Protein AF-A0A625PUP9-F1 (afdb_monomer)

Radius of gyration: 17.97 Å; Cα contacts (8 Å, |Δi|>4): 343; chains: 1; bounding box: 50×31×50 Å

Organism: Campylobacter jejuni (NCBI:txid197)

Secondary structure (DSSP, 8-state):
---BEEE-TT----TTSPPPTT-EEEEEESS--SS-EEEEEEEESSHHHHHHHH-TTS-PPPGGGEEE-TT--SSEEEEEPPS--TT--SS--SS---EEEEEEEETT-SS--TTSEEEEEE---EESBSSGGG-B--S------S-GGG-SEE-SHHHHHHHHHHHHHHHHHTT---HHHHHHH-HHHHHHHHHHHHHH-GGG-

Mean predicted aligned error: 6.14 Å

Sequence (205 aa):
MNKTLIFHENSHIDLNASFAPGTYIELQLEKESDKTLNWSYVECNSEKKMRSLLDVDCRSIEAKDLKFIASFKGNICGFHLPISRDNEPIKDIKDYKYYIIVFAYDEKKAIPSLEDFHIVIDMSFRVGVGRDEDVKESKLRNDFNSDIIQTNCIFSVLEAVEFLKACQSFKEKAKETNNYEFFKNYPQLAGKIAYIYYRFDLANE

Foldseek 3Di:
DQFAKDWDPLAPDDQLFAFAAFQKTKIFTPDDDPAWKWKWKFKDQDPVSVVQQLDPPHDDDDLVRIGTPPDDTGGMDIDTHHNDDPCAAQADDDPGWIKMKMFIDHPPDSGDHNVGYIDIHTHLAEEAHRDQPPGDAYPDDDPPPDCLCRDSYHRDVVSLVVLVVNLVVVCVVVVHPDPVSSCVRHSRSVRNNVRNCRRPVPVPD

pLDDT: mean 86.1, std 11.11, range [40.94, 97.0]

Solvent-accessible surface area (backbone atoms only — not comparable to full-atom values): 11878 Å² total; per-residue (Å²): 129,89,51,44,48,38,73,42,85,75,51,72,72,54,89,89,44,46,29,21,42,49,20,65,48,42,36,22,54,77,60,88,67,100,61,64,32,40,40,33,34,33,80,17,76,28,66,68,54,44,52,43,61,73,34,91,93,43,64,78,80,54,78,90,59,53,44,73,55,80,96,58,78,65,68,63,54,69,48,62,40,65,66,79,60,100,68,65,49,70,54,86,72,86,87,66,49,31,33,37,42,40,39,44,32,57,59,90,53,93,68,76,56,91,89,32,27,38,42,80,44,49,39,36,30,46,57,42,21,37,60,74,94,61,42,36,67,34,90,61,74,80,81,95,76,88,55,68,83,64,50,45,63,34,30,38,71,69,50,48,52,52,35,54,52,48,53,51,56,50,37,56,75,70,70,49,86,50,67,65,63,46,35,62,28,28,37,52,58,44,14,39,53,55,38,43,48,70,40,64,53,67,87,80,116

Nearest PDB structures (foldseek):
  2wbk-assembly1_A  TM=4.830E-01  e=4.341E-02  Bacteroides thetaiotaomicron VPI-5482
  7uz4-assembly1_H  TM=4.390E-01  e=7.993E-02  Mus musculus
  2vqu-assembly2_B  TM=4.521E-01  e=9.599E-02  Bacteroides thetaiotaomicron
  5iv7-assembly1_C  TM=3.777E-01  e=6.261E-02  Tequatrovirus T4
  8gau-assembly1_H  TM=3.728E-01  e=1.303E-01  Homo sapiens

Structure (mmCIF, N/CA/C/O backbone):
data_AF-A0A625PUP9-F1
#
_entry.id   AF-A0A625PUP9-F1
#
loop_
_atom_site.group_PDB
_atom_site.id
_atom_site.type_symbol
_atom_site.label_atom_id
_atom_site.label_alt_id
_atom_site.label_comp_id
_atom_site.label_asym_id
_atom_site.label_entity_id
_atom_site.label_seq_id
_atom_site.pdbx_PDB_ins_code
_atom_site.Cartn_x
_atom_site.Cartn_y
_atom_site.Cartn_z
_atom_site.occupancy
_atom_site.B_iso_or_equiv
_atom_site.auth_seq_id
_atom_site.auth_comp_id
_atom_site.auth_asym_id
_atom_site.auth_atom_id
_atom_site.pdbx_PDB_model_num
ATOM 1 N N . MET A 1 1 ? -16.947 13.930 16.126 1.00 46.94 1 MET A N 1
ATOM 2 C CA . MET A 1 1 ? -15.468 13.862 16.148 1.00 46.94 1 MET A CA 1
ATOM 3 C C . MET A 1 1 ? -15.051 13.007 14.973 1.00 46.94 1 MET A C 1
ATOM 5 O O . MET A 1 1 ? -15.598 11.918 14.858 1.00 46.94 1 MET A O 1
ATOM 9 N N . ASN A 1 2 ? -14.144 13.486 14.120 1.00 55.47 2 ASN A N 1
ATOM 10 C CA . ASN A 1 2 ? -13.561 12.636 13.083 1.00 55.47 2 ASN A CA 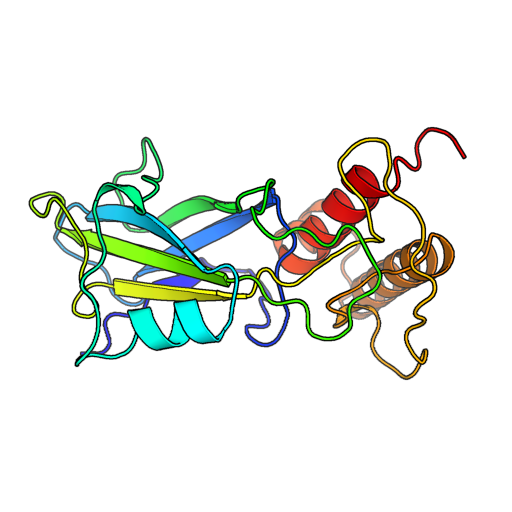1
ATOM 11 C C . ASN A 1 2 ? -12.745 11.549 13.783 1.00 55.47 2 ASN A C 1
ATOM 13 O O . ASN A 1 2 ? -11.834 11.849 14.551 1.00 55.47 2 ASN A O 1
ATOM 17 N N . LYS A 1 3 ? -13.163 10.299 13.613 1.00 70.81 3 LYS A N 1
ATOM 18 C CA . LYS A 1 3 ? -12.443 9.131 14.103 1.00 70.81 3 LYS A CA 1
ATOM 19 C C . LYS A 1 3 ? -11.463 8.735 13.008 1.00 70.81 3 LYS A C 1
ATOM 21 O O . LYS A 1 3 ? -11.800 7.958 12.123 1.00 70.81 3 LYS A O 1
ATOM 26 N N . THR A 1 4 ? -10.282 9.336 13.039 1.00 83.38 4 THR A N 1
ATOM 27 C CA . THR A 1 4 ? -9.270 9.160 11.995 1.00 83.38 4 THR A CA 1
ATOM 28 C C . THR A 1 4 ? -8.157 8.248 12.496 1.00 83.38 4 THR A C 1
ATOM 30 O O . THR A 1 4 ? -7.708 8.374 13.639 1.00 83.38 4 THR A O 1
ATOM 33 N N . LEU A 1 5 ? -7.713 7.330 11.639 1.00 89.94 5 LEU A N 1
ATOM 34 C CA . LEU A 1 5 ? -6.425 6.663 11.806 1.00 89.94 5 LEU A CA 1
ATOM 35 C C . LEU A 1 5 ? -5.338 7.511 11.149 1.00 89.94 5 LEU A C 1
ATOM 37 O O . LEU A 1 5 ? -5.548 8.068 10.074 1.00 89.94 5 LEU A O 1
ATOM 41 N N . ILE A 1 6 ? -4.176 7.585 11.782 1.00 90.81 6 ILE A N 1
ATOM 42 C CA . ILE A 1 6 ? -2.989 8.259 11.256 1.00 90.81 6 ILE A CA 1
ATOM 43 C C . ILE A 1 6 ? -1.825 7.276 11.223 1.00 90.81 6 ILE A C 1
ATOM 45 O O . ILE A 1 6 ? -1.831 6.272 11.934 1.00 90.81 6 ILE A O 1
ATOM 49 N N . PHE A 1 7 ? -0.814 7.554 10.409 1.00 89.12 7 PHE A N 1
ATOM 50 C CA . PHE A 1 7 ? 0.420 6.780 10.458 1.00 89.12 7 PHE A CA 1
ATOM 51 C C . PHE A 1 7 ? 1.184 7.079 11.754 1.00 89.12 7 PHE A C 1
ATOM 53 O O . PHE A 1 7 ? 1.224 8.223 12.213 1.00 89.12 7 PHE A O 1
ATOM 60 N N . HIS A 1 8 ? 1.736 6.032 12.366 1.00 83.75 8 HIS A N 1
ATOM 61 C CA . HIS A 1 8 ? 2.558 6.134 13.568 1.00 83.75 8 HIS A CA 1
ATOM 62 C C . HIS A 1 8 ? 3.859 6.906 13.270 1.00 83.75 8 HIS A C 1
ATOM 64 O O . HIS A 1 8 ? 4.313 6.967 12.122 1.00 83.75 8 HIS A O 1
ATOM 70 N N . GLU A 1 9 ? 4.397 7.551 14.309 1.00 70.81 9 GLU A N 1
ATOM 71 C CA . GLU A 1 9 ? 5.421 8.603 14.266 1.00 70.81 9 GLU A CA 1
ATOM 72 C C . GLU A 1 9 ? 6.621 8.334 13.330 1.00 70.81 9 GLU A C 1
ATOM 74 O O . GLU A 1 9 ? 7.010 7.198 13.074 1.00 70.81 9 GLU A O 1
ATOM 79 N N . ASN A 1 10 ? 7.277 9.419 12.892 1.00 55.38 10 ASN A N 1
ATOM 80 C CA . ASN A 1 10 ? 8.556 9.446 12.152 1.00 55.38 10 ASN A CA 1
ATOM 81 C C . ASN A 1 10 ? 8.550 8.911 10.715 1.00 55.38 10 ASN A C 1
ATOM 83 O O . ASN A 1 10 ? 9.605 8.794 10.095 1.00 55.38 10 ASN A O 1
ATOM 87 N N . SER A 1 11 ? 7.380 8.654 10.145 1.00 63.72 11 SER A N 1
ATOM 88 C CA . SER A 1 11 ? 7.267 8.286 8.741 1.00 63.72 11 SER A CA 1
ATOM 89 C C . SER A 1 11 ? 6.947 9.524 7.888 1.00 63.72 11 SER A C 1
ATOM 91 O O . SER A 1 11 ? 5.915 10.174 8.045 1.00 63.72 11 SER A O 1
ATOM 93 N N . HIS A 1 12 ? 7.849 9.883 6.971 1.00 82.81 12 HIS A N 1
ATOM 94 C CA . HIS A 1 12 ? 7.633 10.892 5.930 1.00 82.81 12 HIS A CA 1
ATOM 95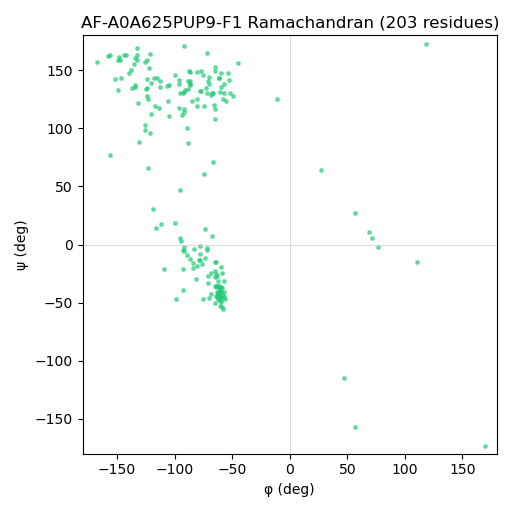 C C . HIS A 1 12 ? 6.713 10.328 4.841 1.00 82.81 12 HIS A C 1
ATOM 97 O O . HIS A 1 12 ? 7.102 10.166 3.684 1.00 82.81 12 HIS A O 1
ATOM 103 N N . ILE A 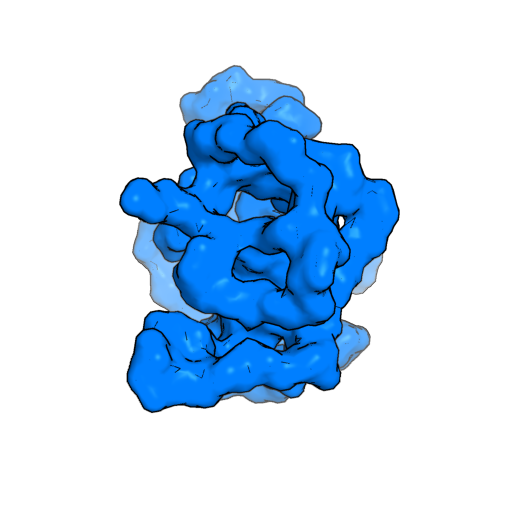1 13 ? 5.498 9.963 5.245 1.00 87.25 13 ILE A N 1
ATOM 104 C CA . ILE A 1 13 ? 4.487 9.407 4.358 1.00 87.25 13 ILE A CA 1
ATOM 105 C C . ILE A 1 13 ? 3.803 10.541 3.611 1.00 87.25 13 ILE A C 1
ATOM 107 O O . ILE A 1 13 ? 3.238 11.457 4.208 1.00 87.25 13 ILE A O 1
ATOM 111 N N . ASP A 1 14 ? 3.817 10.434 2.290 1.00 87.25 14 ASP A N 1
ATOM 112 C CA . ASP A 1 14 ? 2.994 11.246 1.414 1.00 87.25 14 ASP A CA 1
ATOM 113 C C . ASP A 1 14 ? 1.701 10.487 1.110 1.00 87.25 14 ASP A C 1
ATOM 115 O O . ASP A 1 14 ? 1.706 9.476 0.406 1.00 87.25 14 ASP A O 1
ATOM 119 N N . LEU A 1 15 ? 0.579 10.985 1.631 1.00 84.44 15 LEU A N 1
ATOM 120 C CA . LEU A 1 15 ? -0.749 10.406 1.397 1.00 84.44 15 LEU A CA 1
ATOM 121 C C . LEU A 1 15 ? -1.188 10.481 -0.075 1.00 84.44 15 LEU A C 1
ATOM 123 O O . LEU A 1 15 ? -2.138 9.801 -0.456 1.00 84.44 15 LEU A O 1
ATOM 127 N N . ASN A 1 16 ? -0.514 11.288 -0.900 1.00 83.12 16 ASN A N 1
ATOM 128 C CA . ASN A 1 16 ? -0.763 11.364 -2.339 1.00 83.12 16 ASN A CA 1
ATOM 129 C C . ASN A 1 16 ? 0.033 10.319 -3.134 1.00 83.12 16 ASN A C 1
ATOM 131 O O . ASN A 1 16 ? -0.246 10.101 -4.315 1.00 83.12 16 ASN A O 1
ATOM 135 N N . ALA A 1 17 ? 1.012 9.666 -2.503 1.00 87.31 17 ALA A N 1
ATOM 136 C CA . ALA A 1 17 ? 1.802 8.612 -3.112 1.00 87.31 17 ALA A CA 1
ATOM 137 C C . ALA A 1 17 ? 1.238 7.232 -2.755 1.00 87.31 17 ALA A C 1
ATOM 139 O O . ALA A 1 17 ? 0.814 6.967 -1.629 1.00 87.31 17 ALA A O 1
ATOM 140 N N . SER A 1 18 ? 1.266 6.314 -3.721 1.00 92.56 18 SER A N 1
ATOM 141 C CA . SER A 1 18 ? 0.854 4.937 -3.459 1.00 92.56 18 SER A CA 1
ATOM 142 C C . SER A 1 18 ? 1.924 4.147 -2.704 1.00 92.56 18 SER A C 1
ATOM 144 O O . SER A 1 18 ? 3.134 4.356 -2.860 1.00 92.56 18 SER A O 1
ATOM 146 N N . PHE A 1 19 ? 1.458 3.193 -1.908 1.00 95.44 19 PHE A N 1
ATOM 147 C CA . PHE A 1 19 ? 2.269 2.169 -1.276 1.00 95.44 19 PHE A CA 1
ATOM 148 C C . PHE A 1 19 ? 2.451 0.977 -2.215 1.00 95.44 19 PHE A C 1
ATOM 150 O O . PHE A 1 19 ? 1.566 0.632 -3.003 1.00 95.44 19 PHE A O 1
ATOM 157 N N . ALA A 1 20 ? 3.596 0.311 -2.098 1.00 95.94 20 ALA A N 1
ATOM 158 C CA . ALA A 1 20 ? 3.804 -0.971 -2.750 1.00 95.94 20 ALA A CA 1
ATOM 159 C C . ALA A 1 20 ? 3.163 -2.116 -1.950 1.00 95.94 20 ALA A C 1
ATOM 161 O O . ALA A 1 20 ? 3.122 -2.055 -0.714 1.00 95.94 20 ALA A O 1
ATOM 162 N N . PRO A 1 21 ? 2.695 -3.183 -2.616 1.00 95.06 21 PRO A N 1
ATOM 163 C CA . PRO A 1 21 ? 2.331 -4.420 -1.933 1.00 95.06 21 PRO A CA 1
ATOM 164 C C . PRO A 1 21 ? 3.469 -4.922 -1.036 1.00 95.06 21 PRO A C 1
ATOM 166 O O . PRO A 1 21 ? 4.643 -4.788 -1.377 1.00 95.06 21 PRO A O 1
ATOM 169 N N . GLY A 1 22 ? 3.126 -5.465 0.133 1.00 94.94 22 GLY A N 1
ATOM 170 C CA . GLY A 1 22 ? 4.111 -5.927 1.115 1.00 94.94 22 GLY A CA 1
ATOM 171 C C . GLY A 1 22 ? 4.795 -4.831 1.941 1.00 94.94 22 GLY A C 1
ATOM 172 O O . GLY A 1 22 ? 5.572 -5.170 2.827 1.00 94.94 22 GLY A O 1
ATOM 173 N N . THR A 1 23 ? 4.520 -3.539 1.716 1.00 95.38 23 THR A N 1
ATOM 174 C CA . THR A 1 23 ? 5.086 -2.469 2.563 1.00 95.38 23 THR A CA 1
ATOM 175 C C . THR A 1 23 ? 4.640 -2.651 4.017 1.00 95.38 23 THR A C 1
ATOM 177 O O . THR A 1 23 ? 3.449 -2.829 4.274 1.00 95.38 23 THR A O 1
ATOM 180 N N . TYR A 1 24 ? 5.576 -2.590 4.967 1.00 93.00 24 TYR A N 1
ATOM 181 C CA . TYR A 1 24 ? 5.252 -2.525 6.393 1.00 93.00 24 TYR A CA 1
ATOM 182 C C . TYR A 1 24 ? 4.796 -1.114 6.766 1.00 93.00 24 TYR A C 1
ATOM 184 O O . TYR A 1 24 ? 5.452 -0.134 6.407 1.00 93.00 24 TYR A O 1
ATOM 192 N N . ILE A 1 25 ? 3.685 -1.019 7.491 1.00 92.38 25 ILE A N 1
ATOM 193 C CA . ILE A 1 25 ? 3.158 0.240 8.012 1.00 92.38 25 ILE A CA 1
ATOM 194 C C . ILE A 1 25 ? 2.723 0.077 9.462 1.00 92.38 25 ILE A C 1
ATOM 196 O O . ILE A 1 25 ? 2.347 -1.010 9.899 1.00 92.38 25 ILE A O 1
ATOM 200 N N . GLU A 1 26 ? 2.714 1.192 10.180 1.00 91.94 26 GLU A N 1
ATOM 201 C CA . GLU A 1 26 ? 2.163 1.296 11.523 1.00 91.94 26 GLU A CA 1
ATOM 202 C C . GLU A 1 26 ? 1.111 2.397 11.531 1.00 91.94 26 GLU A C 1
ATOM 204 O O . GLU A 1 26 ? 1.357 3.514 11.073 1.00 91.94 26 GLU A O 1
ATOM 209 N N . LEU A 1 27 ? -0.077 2.070 12.027 1.00 92.12 27 LEU A N 1
ATOM 210 C CA . LEU A 1 27 ? -1.192 2.997 12.159 1.00 92.12 27 LEU A CA 1
ATOM 211 C C . LEU A 1 27 ? -1.524 3.187 13.626 1.00 92.12 27 LEU A C 1
ATOM 213 O O . LEU A 1 27 ? -1.516 2.230 14.390 1.00 92.12 27 LEU A O 1
ATOM 217 N N . GLN A 1 28 ? -1.900 4.398 14.000 1.00 90.94 28 GLN A N 1
ATOM 218 C CA . GLN A 1 28 ? -2.391 4.714 15.327 1.00 90.94 28 GLN A CA 1
ATOM 219 C C . GLN A 1 28 ? -3.662 5.550 15.269 1.00 90.94 28 GLN A C 1
ATOM 221 O O . GLN A 1 28 ? -4.002 6.145 14.244 1.00 90.94 28 GLN A O 1
ATOM 226 N N . LEU A 1 29 ? -4.379 5.602 16.384 1.00 88.88 29 LEU A N 1
ATOM 227 C CA . LEU A 1 29 ? -5.487 6.536 16.536 1.00 88.88 29 LEU A CA 1
ATOM 228 C C . LEU A 1 29 ? -4.942 7.965 16.667 1.00 88.88 29 LEU A C 1
ATOM 230 O O . LEU A 1 29 ? -3.978 8.192 17.391 1.00 88.88 29 LEU A O 1
ATOM 234 N N . GLU A 1 30 ? -5.603 8.946 16.048 1.00 83.00 30 GLU A N 1
ATOM 235 C CA . GLU A 1 30 ? -5.279 10.368 16.271 1.00 83.00 30 GLU A CA 1
ATOM 236 C C . GLU A 1 30 ? -5.528 10.800 17.731 1.00 83.00 30 GLU A C 1
ATOM 238 O O . GLU A 1 30 ? -4.901 11.725 18.246 1.00 83.00 30 GLU A O 1
ATOM 243 N N . LYS A 1 31 ? -6.456 10.119 18.413 1.00 80.56 31 LYS A N 1
ATOM 244 C CA . LYS A 1 31 ? -6.741 10.278 19.842 1.00 80.56 31 LYS A CA 1
ATOM 245 C C . LYS A 1 31 ? -6.869 8.910 20.483 1.00 80.56 31 LYS A C 1
ATOM 247 O O . LYS A 1 31 ? -7.537 8.044 19.922 1.00 80.56 31 LYS A O 1
ATOM 252 N N . GLU A 1 32 ? -6.277 8.742 21.661 1.00 76.94 32 GLU A N 1
ATOM 253 C CA . GLU A 1 32 ? -6.366 7.493 22.413 1.00 76.94 32 GLU A CA 1
ATOM 254 C C . GLU A 1 32 ? -7.821 7.055 22.625 1.00 76.94 32 GLU A C 1
ATOM 256 O O . GLU A 1 32 ? -8.739 7.872 22.753 1.00 76.94 32 GLU A O 1
ATOM 261 N N . SER A 1 33 ? -8.023 5.740 22.652 1.00 78.94 33 SER A N 1
ATOM 262 C CA . SER A 1 33 ? -9.296 5.137 23.016 1.00 78.94 33 SER A CA 1
ATOM 263 C C . SER A 1 33 ? -9.148 4.393 24.334 1.00 78.94 33 SER A C 1
ATOM 265 O O . SER A 1 33 ? -8.227 3.601 24.497 1.00 78.94 33 SER A O 1
ATOM 267 N N . ASP A 1 34 ? -10.117 4.563 25.232 1.00 80.75 34 ASP A N 1
ATOM 268 C CA . ASP A 1 34 ? -10.221 3.763 26.463 1.00 80.75 34 ASP A CA 1
ATOM 269 C C . ASP A 1 34 ? -10.653 2.309 26.191 1.00 80.75 34 ASP A C 1
ATOM 271 O O . ASP A 1 34 ? -10.802 1.499 27.107 1.00 80.75 34 ASP A O 1
ATOM 275 N N . LYS A 1 35 ? -10.941 1.977 24.929 1.00 84.19 35 LYS A N 1
ATOM 276 C CA . LYS A 1 35 ? -11.451 0.676 24.511 1.00 84.19 35 LYS A CA 1
ATOM 277 C C . LYS A 1 35 ? -10.335 -0.188 23.952 1.00 84.19 35 LYS A C 1
ATOM 279 O O . LYS A 1 35 ? -9.464 0.282 23.229 1.00 84.19 35 LYS A O 1
ATOM 284 N N . THR A 1 36 ? -10.444 -1.489 24.183 1.00 87.81 36 THR A N 1
ATOM 285 C CA . THR A 1 36 ? -9.691 -2.473 23.409 1.00 87.81 36 THR A CA 1
ATOM 286 C C . THR A 1 36 ? -10.267 -2.552 21.995 1.00 87.81 36 THR A C 1
ATOM 288 O O . THR A 1 36 ? -11.484 -2.664 21.820 1.00 87.81 36 THR A O 1
ATOM 291 N N . LEU A 1 37 ? -9.394 -2.461 20.991 1.00 90.12 37 LEU A N 1
ATOM 292 C CA . LEU A 1 37 ? -9.781 -2.395 19.584 1.00 90.12 37 LEU A CA 1
ATOM 293 C C . LEU A 1 37 ? -9.362 -3.647 18.813 1.00 90.12 37 LEU A C 1
ATOM 295 O O . LEU A 1 37 ? -8.254 -4.153 18.990 1.00 90.12 37 LEU A O 1
ATOM 299 N N . ASN A 1 38 ? -10.242 -4.081 17.914 1.00 91.25 38 ASN A N 1
ATOM 300 C CA . ASN A 1 38 ? -9.923 -4.968 16.805 1.00 91.25 38 ASN A CA 1
ATOM 301 C C . ASN A 1 38 ? -9.454 -4.143 15.602 1.00 91.25 38 ASN A C 1
ATOM 303 O O . ASN A 1 38 ? -9.927 -3.025 15.382 1.00 91.25 38 ASN A O 1
ATOM 307 N N . TRP A 1 39 ? -8.575 -4.740 14.798 1.00 93.50 39 TRP A N 1
ATOM 308 C CA . TRP A 1 39 ? -8.056 -4.153 13.568 1.00 93.50 39 TRP A CA 1
ATOM 309 C C . TRP A 1 39 ? -8.306 -5.084 12.387 1.00 93.50 39 TRP A C 1
ATOM 311 O O . TRP A 1 39 ? -8.093 -6.298 12.454 1.00 93.50 39 TRP A O 1
ATOM 321 N N . SER A 1 40 ? -8.780 -4.518 11.286 1.00 94.31 40 SER A N 1
ATOM 322 C CA . SER A 1 40 ? -9.035 -5.266 10.055 1.00 94.31 40 SER A CA 1
ATOM 323 C C . SER A 1 40 ? -9.000 -4.351 8.848 1.00 94.31 40 SER A C 1
ATOM 325 O O . SER A 1 40 ? -9.158 -3.141 8.986 1.00 94.31 40 SER A O 1
ATOM 327 N N . TYR A 1 41 ? -8.878 -4.922 7.659 1.00 95.94 41 TYR A N 1
ATOM 328 C CA . TYR A 1 41 ? -8.987 -4.171 6.418 1.00 95.94 41 TYR A CA 1
ATOM 329 C C . TYR A 1 41 ? -9.874 -4.878 5.398 1.00 95.94 41 TYR A C 1
ATOM 331 O O . TYR A 1 41 ? -10.121 -6.081 5.482 1.00 95.94 41 TYR A O 1
ATOM 339 N N . VAL A 1 42 ? -10.348 -4.105 4.425 1.00 95.44 42 VAL A N 1
ATOM 340 C CA . VAL A 1 42 ? -11.058 -4.599 3.240 1.00 95.44 42 VAL A CA 1
ATOM 341 C C . VAL A 1 42 ? -10.303 -4.184 1.988 1.00 95.44 42 VAL A C 1
ATOM 343 O O . VAL A 1 42 ? -9.811 -3.059 1.885 1.00 95.44 42 VAL A O 1
ATOM 346 N N . GLU A 1 43 ? -10.220 -5.090 1.021 1.00 96.12 43 GLU A N 1
ATOM 347 C CA . GLU A 1 43 ? -9.537 -4.842 -0.248 1.00 96.12 43 GLU A CA 1
ATOM 348 C C . GLU A 1 43 ? -10.487 -4.277 -1.301 1.00 96.12 43 GLU A C 1
ATOM 350 O O . GLU A 1 43 ? -11.588 -4.787 -1.543 1.00 96.12 43 GLU A O 1
ATOM 355 N N . CYS A 1 44 ? -10.032 -3.225 -1.972 1.00 95.75 44 CYS A N 1
ATOM 356 C CA . CYS A 1 44 ? -10.771 -2.483 -2.975 1.00 95.75 44 CYS A CA 1
ATOM 357 C C . CYS A 1 44 ? -10.012 -2.503 -4.302 1.00 95.75 44 CYS A C 1
ATOM 359 O O . CYS A 1 44 ? -9.163 -1.659 -4.575 1.00 95.75 44 CYS A O 1
ATOM 361 N N . ASN A 1 45 ? -10.387 -3.431 -5.172 1.00 94.56 45 ASN A N 1
ATOM 362 C CA . ASN A 1 45 ? -9.790 -3.632 -6.494 1.00 94.56 45 ASN A CA 1
ATOM 363 C C . ASN A 1 45 ? -10.150 -2.567 -7.551 1.00 94.56 45 ASN A C 1
ATOM 365 O O . ASN A 1 45 ? -9.981 -2.772 -8.752 1.00 94.56 45 ASN A O 1
ATOM 369 N N . SER A 1 46 ? -10.729 -1.450 -7.120 1.00 94.50 46 SER A N 1
ATOM 370 C CA . SER A 1 46 ? -11.058 -0.302 -7.957 1.00 94.50 46 SER A CA 1
ATOM 371 C C . SER A 1 46 ? -11.414 0.896 -7.087 1.00 94.50 46 SER A C 1
ATOM 373 O O . SER A 1 46 ? -11.901 0.752 -5.962 1.00 94.50 46 SER A O 1
ATOM 375 N N . GLU A 1 47 ? -11.267 2.089 -7.655 1.00 94.62 47 GLU A N 1
ATOM 376 C CA . GLU A 1 47 ? -11.751 3.319 -7.030 1.00 94.62 47 GLU A CA 1
ATOM 377 C C . GLU A 1 47 ? -13.274 3.292 -6.831 1.00 94.62 47 GLU A C 1
ATOM 379 O O . GLU A 1 47 ? -13.776 3.726 -5.800 1.00 94.62 47 GLU A O 1
ATOM 384 N N . LYS A 1 48 ? -14.020 2.702 -7.776 1.00 93.56 48 LYS A N 1
ATOM 385 C CA . LYS A 1 48 ? -15.475 2.533 -7.661 1.00 93.56 48 LYS A CA 1
ATOM 386 C C . LYS A 1 48 ? -15.861 1.693 -6.440 1.00 93.56 48 LYS A C 1
ATOM 388 O O . LYS A 1 48 ? -16.787 2.071 -5.728 1.00 93.56 48 LYS A O 1
ATOM 393 N N . LYS A 1 49 ? -15.169 0.570 -6.193 1.00 92.56 49 LYS A N 1
ATOM 394 C CA . LYS A 1 49 ? -15.417 -0.279 -5.013 1.00 92.56 49 LYS A CA 1
ATOM 395 C C . LYS A 1 49 ? -15.089 0.471 -3.722 1.00 92.56 49 LYS A C 1
ATOM 397 O O . LYS A 1 49 ? -15.901 0.445 -2.806 1.00 92.56 49 LYS A O 1
ATOM 402 N N . MET A 1 50 ? -13.955 1.175 -3.686 1.00 94.31 50 MET A N 1
ATOM 403 C CA . MET A 1 50 ? -13.560 2.003 -2.542 1.00 94.31 50 MET A CA 1
ATOM 404 C C . MET A 1 50 ? -14.613 3.079 -2.239 1.00 94.31 50 MET A C 1
ATOM 406 O O . MET A 1 50 ? -15.151 3.106 -1.137 1.00 94.31 50 MET A O 1
ATOM 410 N N . ARG A 1 51 ? -14.998 3.892 -3.233 1.00 92.94 51 ARG A N 1
ATOM 411 C CA . ARG A 1 51 ? -16.010 4.949 -3.065 1.00 92.94 51 ARG A CA 1
ATOM 412 C C . ARG A 1 51 ? -17.360 4.390 -2.616 1.00 92.94 51 ARG A C 1
ATOM 414 O O . ARG A 1 51 ? -17.987 4.969 -1.746 1.00 92.94 51 ARG A O 1
ATOM 421 N N . SER A 1 52 ? -17.778 3.249 -3.168 1.00 90.75 52 SER A N 1
ATOM 422 C CA . SER A 1 52 ? -19.031 2.591 -2.784 1.00 90.75 52 SER A CA 1
ATOM 423 C C . SER A 1 52 ? -19.048 2.096 -1.336 1.00 90.75 52 SER A C 1
ATOM 425 O O . SER A 1 52 ? -20.134 1.970 -0.788 1.00 90.75 52 SER A O 1
ATOM 427 N N . LEU A 1 53 ? -17.896 1.764 -0.745 1.00 89.94 53 LEU A N 1
ATOM 428 C CA . LEU A 1 53 ? -17.802 1.332 0.655 1.00 89.94 53 LEU A CA 1
ATOM 429 C C . LEU A 1 53 ? -17.722 2.506 1.634 1.00 89.94 53 LEU A C 1
ATOM 431 O O . LEU A 1 53 ? -17.998 2.319 2.812 1.00 89.94 53 LEU A O 1
ATOM 435 N N . LEU A 1 54 ? -17.327 3.688 1.154 1.00 89.50 54 LEU A N 1
ATOM 43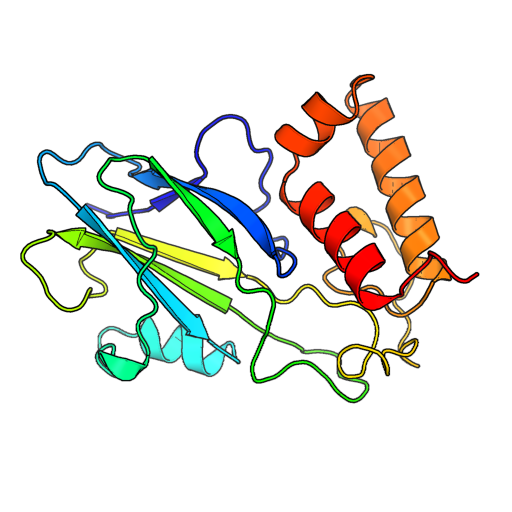6 C CA . LEU A 1 54 ? -17.287 4.932 1.929 1.00 89.50 54 LEU A CA 1
ATOM 437 C C . LEU A 1 54 ? -18.572 5.759 1.801 1.00 89.50 54 LEU A C 1
ATOM 439 O O . LEU A 1 54 ? -18.704 6.796 2.449 1.00 89.50 54 LEU A O 1
ATOM 443 N N . ASP A 1 55 ? -19.499 5.327 0.951 1.00 86.62 55 ASP A N 1
ATOM 444 C CA . ASP A 1 55 ? -20.795 5.964 0.782 1.00 86.62 55 ASP A CA 1
ATOM 445 C C . ASP A 1 55 ? -21.737 5.521 1.909 1.00 86.62 55 ASP A C 1
ATOM 447 O O . ASP A 1 55 ? -22.025 4.334 2.058 1.00 86.62 55 ASP A O 1
ATOM 451 N N . VAL A 1 56 ? -22.210 6.485 2.700 1.00 73.56 56 VAL A N 1
ATOM 452 C CA . VAL A 1 56 ? -23.060 6.261 3.882 1.00 73.56 56 VAL A CA 1
ATOM 453 C C . VAL A 1 56 ? -24.412 5.647 3.497 1.00 73.56 56 VAL A C 1
ATOM 455 O O . VAL A 1 56 ? -25.010 4.930 4.300 1.00 73.56 56 VAL A O 1
ATOM 458 N N . ASP A 1 57 ? -24.861 5.872 2.259 1.00 72.38 57 ASP A N 1
ATOM 459 C CA . ASP A 1 57 ? -26.126 5.356 1.731 1.00 72.38 57 ASP A CA 1
ATOM 460 C C . ASP A 1 57 ? -25.968 4.001 1.014 1.00 72.38 57 ASP A C 1
ATOM 462 O O . ASP A 1 57 ? -26.949 3.420 0.536 1.00 72.38 57 ASP A O 1
ATOM 466 N N . CYS A 1 58 ? -24.741 3.472 0.915 1.00 61.06 58 CYS A N 1
ATOM 467 C CA . CYS A 1 58 ? -24.435 2.263 0.158 1.00 61.06 58 CYS A CA 1
ATOM 468 C C . CYS A 1 58 ? -23.806 1.151 1.018 1.00 61.06 58 CYS A C 1
ATOM 470 O O . CYS A 1 58 ? -23.400 1.352 2.153 1.00 61.06 58 CYS A O 1
ATOM 472 N N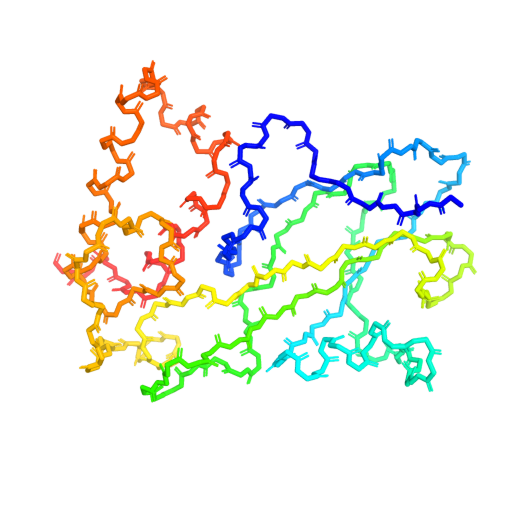 . ARG A 1 59 ? -23.821 -0.068 0.455 1.00 64.56 59 ARG A N 1
ATOM 473 C CA . ARG A 1 59 ? -23.441 -1.381 1.025 1.00 64.56 59 ARG A CA 1
ATOM 474 C C . ARG A 1 59 ? -22.698 -1.376 2.373 1.00 64.56 59 ARG A C 1
ATOM 476 O O . ARG A 1 59 ? -21.568 -0.914 2.481 1.00 64.56 59 ARG A O 1
ATOM 483 N N . SER A 1 60 ? -23.259 -2.108 3.335 1.00 72.88 60 SER A N 1
ATOM 484 C CA . SER A 1 60 ? -22.548 -2.549 4.538 1.00 72.88 60 SER A CA 1
ATOM 485 C C . SER A 1 60 ? -21.365 -3.459 4.195 1.00 72.88 60 SER A C 1
ATOM 487 O O . SER A 1 60 ? -21.471 -4.310 3.310 1.00 72.88 60 SER A O 1
ATOM 489 N N . ILE A 1 61 ? -20.275 -3.334 4.953 1.00 85.38 61 ILE A N 1
ATOM 490 C CA . ILE A 1 61 ? -19.136 -4.258 4.905 1.00 85.38 61 ILE A CA 1
ATOM 491 C C . ILE A 1 61 ? -19.629 -5.676 5.221 1.00 85.38 61 ILE A C 1
ATOM 493 O O . ILE A 1 61 ? -20.259 -5.906 6.254 1.00 85.38 61 ILE A O 1
ATOM 497 N N . GLU A 1 62 ? -19.349 -6.636 4.340 1.00 86.62 62 GLU A N 1
ATOM 498 C CA . GLU A 1 62 ? -19.677 -8.040 4.579 1.00 86.62 62 GLU A CA 1
ATOM 499 C C . GLU A 1 62 ? -18.532 -8.746 5.315 1.00 86.62 62 GLU A C 1
ATOM 501 O O . GLU A 1 62 ? -17.359 -8.561 4.994 1.00 86.62 62 GLU A O 1
ATOM 506 N N . ALA A 1 63 ? -18.862 -9.629 6.263 1.00 86.50 63 ALA A N 1
ATOM 507 C CA . ALA A 1 63 ? -17.865 -10.351 7.060 1.00 86.50 63 ALA A CA 1
ATOM 508 C C . ALA A 1 63 ? -16.863 -11.160 6.214 1.00 86.50 63 ALA A C 1
ATOM 510 O O . ALA A 1 63 ? -15.710 -11.306 6.604 1.00 86.50 63 ALA A O 1
ATOM 511 N N . LYS A 1 64 ? -17.284 -11.668 5.046 1.00 89.50 64 LYS A N 1
ATOM 512 C CA . LYS A 1 64 ? -16.426 -12.445 4.133 1.00 89.50 64 LYS A CA 1
ATOM 513 C C . LYS A 1 64 ? -15.323 -11.611 3.469 1.00 89.50 64 LYS A C 1
ATOM 515 O O . LYS A 1 64 ? -14.320 -12.172 3.044 1.00 89.50 64 LYS A O 1
ATOM 520 N N . ASP A 1 65 ? -15.533 -10.300 3.351 1.00 89.75 65 ASP A N 1
ATOM 521 C CA . ASP A 1 65 ? -14.595 -9.376 2.707 1.00 89.75 65 ASP A CA 1
ATOM 522 C C . ASP A 1 65 ? -13.580 -8.810 3.715 1.00 89.75 65 ASP A C 1
ATOM 524 O O . ASP A 1 65 ? -12.617 -8.144 3.329 1.00 89.75 65 ASP A O 1
ATOM 528 N N . LEU A 1 66 ? -13.802 -9.067 5.008 1.00 92.81 66 LEU A N 1
ATOM 529 C CA . LEU A 1 66 ? -13.010 -8.540 6.104 1.00 92.81 66 LEU A CA 1
ATOM 530 C C . LEU A 1 66 ? -11.775 -9.407 6.355 1.00 92.81 66 LEU A C 1
ATOM 532 O O . LEU A 1 66 ? -11.874 -10.598 6.651 1.00 92.81 66 LEU A O 1
ATOM 536 N N . LYS A 1 67 ? -10.596 -8.789 6.293 1.00 94.38 67 LYS A N 1
ATOM 537 C CA . LYS A 1 67 ? -9.322 -9.427 6.626 1.00 94.38 67 LYS A CA 1
ATOM 538 C C . LYS A 1 67 ? -8.847 -8.928 7.985 1.00 94.38 67 LYS A C 1
ATOM 540 O O . LYS A 1 67 ? -8.496 -7.760 8.140 1.00 94.38 67 LYS A O 1
ATOM 545 N N . PHE A 1 68 ? -8.866 -9.809 8.982 1.00 91.44 68 PHE A N 1
ATOM 546 C CA . PHE A 1 68 ? -8.417 -9.490 10.337 1.00 91.44 68 PHE A CA 1
ATOM 547 C C . PHE A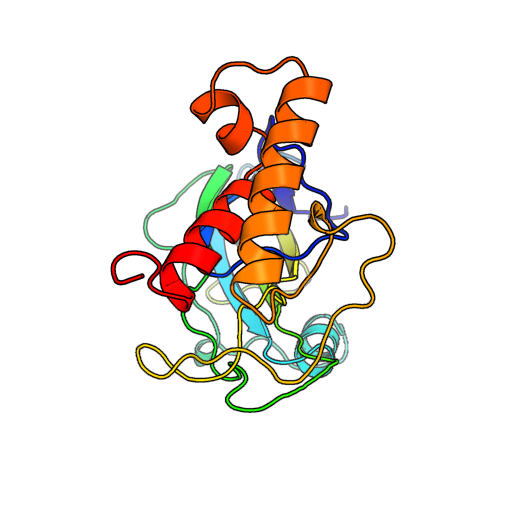 1 68 ? -6.894 -9.371 10.397 1.00 91.44 68 PHE A C 1
ATOM 549 O O . PHE A 1 68 ? -6.174 -10.225 9.877 1.00 91.44 68 PHE A O 1
ATOM 556 N N . ILE A 1 69 ? -6.406 -8.330 11.069 1.00 90.50 69 ILE A N 1
ATOM 557 C CA . ILE A 1 69 ? -4.981 -8.150 11.342 1.00 90.50 69 ILE A CA 1
ATOM 558 C C . ILE A 1 69 ? -4.704 -8.850 12.674 1.00 90.50 69 ILE A C 1
ATOM 560 O O . ILE A 1 69 ? -5.078 -8.365 13.741 1.00 90.50 69 ILE A O 1
ATOM 564 N N . ALA A 1 70 ? -4.157 -10.064 12.598 1.00 71.88 70 ALA A N 1
ATOM 565 C CA . ALA A 1 70 ? -4.052 -10.957 13.746 1.00 71.88 70 ALA A CA 1
ATOM 566 C C . ALA A 1 70 ? -3.131 -10.413 14.855 1.00 71.88 70 ALA A C 1
ATOM 568 O O . ALA A 1 70 ? -2.118 -9.768 14.594 1.00 71.88 70 ALA A O 1
ATOM 569 N N . SER A 1 71 ? -3.463 -10.779 16.098 1.00 58.19 71 SER A N 1
ATOM 570 C CA . SER A 1 71 ? -2.592 -10.714 17.284 1.00 58.19 71 SER A CA 1
ATOM 571 C C . SER A 1 71 ? -2.267 -9.335 17.866 1.00 58.19 71 SER A C 1
ATOM 573 O O . SER A 1 71 ? -1.506 -9.274 18.830 1.00 58.19 71 SER A O 1
ATOM 575 N N . PHE A 1 72 ? -2.859 -8.246 17.371 1.00 62.97 72 PHE A N 1
ATOM 576 C CA . PHE A 1 72 ? -2.614 -6.918 17.932 1.00 62.97 72 PHE A CA 1
ATOM 577 C C . PHE A 1 72 ? -3.791 -6.396 18.770 1.00 62.97 72 PHE A C 1
ATOM 579 O O . PHE A 1 72 ? -4.912 -6.278 18.282 1.00 62.97 72 PHE A O 1
ATOM 586 N N . LYS A 1 73 ? -3.520 -6.055 20.038 1.00 59.59 73 LYS A N 1
ATOM 587 C CA . LYS A 1 73 ? -4.448 -5.365 20.946 1.00 59.59 73 LYS A CA 1
ATOM 588 C C . LYS A 1 73 ? -3.761 -4.115 21.491 1.00 59.59 73 LYS A C 1
ATOM 590 O O . LYS A 1 73 ? -2.915 -4.216 22.374 1.00 59.59 73 LYS A O 1
ATOM 595 N N . GLY A 1 74 ? -4.107 -2.945 20.964 1.00 68.31 74 GLY A N 1
ATOM 596 C CA . GLY A 1 74 ? -3.528 -1.673 21.397 1.00 68.31 74 GLY A CA 1
ATOM 597 C C . GLY A 1 74 ? -3.893 -0.505 20.484 1.00 68.31 74 GLY A C 1
ATOM 598 O O . GLY A 1 74 ? -4.683 -0.659 19.549 1.00 68.31 74 GLY A O 1
ATOM 599 N N . ASN A 1 75 ? -3.281 0.650 20.753 1.00 76.88 75 ASN A N 1
ATOM 600 C CA . ASN A 1 75 ? -3.528 1.902 20.030 1.00 76.88 75 ASN A CA 1
ATOM 601 C C . ASN A 1 75 ? -2.721 2.040 18.725 1.00 76.88 75 ASN A C 1
ATOM 603 O O . ASN A 1 75 ? -3.081 2.890 17.916 1.00 76.88 75 ASN A O 1
ATOM 607 N N . ILE A 1 76 ? -1.671 1.227 18.520 1.00 86.50 76 ILE A N 1
ATOM 608 C CA . ILE A 1 76 ? -0.747 1.306 17.368 1.00 86.50 76 ILE A CA 1
ATOM 609 C C . ILE A 1 76 ? -0.651 -0.043 16.642 1.00 86.50 76 ILE A C 1
ATOM 611 O O . ILE A 1 76 ? 0.099 -0.911 17.063 1.00 86.50 76 ILE A O 1
ATOM 615 N N . CYS A 1 77 ? -1.363 -0.246 15.541 1.00 90.69 77 CYS A N 1
ATOM 616 C CA . CYS A 1 77 ? -1.318 -1.496 14.786 1.00 90.69 77 CYS A CA 1
ATOM 617 C C . CYS A 1 77 ? -0.268 -1.464 13.667 1.00 90.69 77 CYS A C 1
ATOM 619 O O . CYS A 1 77 ? -0.413 -0.727 12.690 1.00 90.69 77 CYS A O 1
ATOM 621 N N . GLY A 1 78 ? 0.764 -2.301 13.800 1.00 90.69 78 GLY A N 1
ATOM 622 C CA . GLY A 1 78 ? 1.758 -2.571 12.761 1.00 90.69 78 GLY A CA 1
ATOM 623 C C . GLY A 1 78 ? 1.422 -3.813 11.938 1.00 90.69 78 GLY A C 1
ATOM 624 O O . GLY A 1 78 ? 1.139 -4.870 12.504 1.00 90.69 78 GLY A O 1
ATOM 625 N N . PHE A 1 79 ? 1.455 -3.710 10.608 1.00 93.31 79 PHE A N 1
ATOM 626 C CA . PHE A 1 79 ? 1.233 -4.845 9.708 1.00 93.31 79 PHE A CA 1
ATOM 627 C C . PHE A 1 79 ? 1.835 -4.618 8.316 1.00 93.31 79 PHE A C 1
ATOM 629 O O . PHE A 1 79 ? 2.127 -3.496 7.908 1.00 93.31 79 PHE A O 1
ATOM 636 N N . HIS A 1 80 ? 2.012 -5.710 7.570 1.00 94.19 80 HIS A N 1
ATOM 637 C CA . HIS A 1 80 ? 2.398 -5.647 6.162 1.00 94.19 80 HIS A CA 1
ATOM 638 C C . HIS A 1 80 ? 1.155 -5.549 5.286 1.00 94.19 80 HIS A C 1
ATOM 640 O O . HIS A 1 80 ? 0.202 -6.316 5.449 1.00 94.19 80 HIS A O 1
ATOM 646 N N . LEU A 1 81 ? 1.191 -4.634 4.325 1.00 95.75 81 LEU A N 1
ATOM 647 C CA . LEU A 1 81 ? 0.173 -4.531 3.292 1.00 95.75 81 LEU A CA 1
ATOM 648 C C . LEU A 1 81 ? 0.089 -5.831 2.467 1.00 95.75 81 LEU A C 1
ATOM 650 O O . LEU A 1 81 ? 1.116 -6.487 2.260 1.00 95.75 81 LEU A O 1
ATOM 654 N N . PRO A 1 82 ? -1.099 -6.213 1.959 1.00 94.19 82 PRO A N 1
ATOM 655 C CA . PRO A 1 82 ? -1.260 -7.446 1.192 1.00 94.19 82 PRO A CA 1
ATOM 656 C C . PRO A 1 82 ? -0.326 -7.468 -0.023 1.00 94.19 82 PRO A C 1
ATOM 658 O O . PRO A 1 82 ? -0.259 -6.503 -0.782 1.00 94.19 82 PRO A O 1
ATOM 661 N N . ILE A 1 83 ? 0.408 -8.572 -0.190 1.00 91.44 83 ILE A N 1
ATOM 662 C CA . ILE A 1 83 ? 1.339 -8.769 -1.314 1.00 91.44 83 ILE A CA 1
ATOM 663 C C . ILE A 1 83 ? 0.560 -9.089 -2.593 1.00 91.44 83 ILE A C 1
ATOM 665 O O . ILE A 1 83 ? 0.808 -8.506 -3.648 1.00 91.44 83 ILE A O 1
ATOM 669 N N . SER A 1 84 ? -0.397 -10.012 -2.495 1.00 88.25 84 SER A N 1
ATOM 670 C CA . SER A 1 84 ? -1.223 -10.445 -3.620 1.00 88.25 84 SER A CA 1
ATOM 671 C C . SER A 1 84 ? -2.441 -9.542 -3.784 1.00 88.25 84 SER A C 1
ATOM 673 O O . SER A 1 84 ? -3.119 -9.214 -2.810 1.00 88.25 84 SER A O 1
ATOM 675 N N . ARG A 1 85 ? -2.748 -9.195 -5.035 1.00 91.44 85 ARG A N 1
ATOM 676 C CA . ARG A 1 85 ? -3.915 -8.395 -5.418 1.00 91.44 85 ARG A CA 1
ATOM 677 C C . ARG A 1 85 ? -4.727 -9.161 -6.452 1.00 91.44 85 ARG A C 1
ATOM 679 O O . ARG A 1 85 ? -4.172 -9.702 -7.407 1.00 91.44 85 ARG A O 1
ATOM 686 N N . ASP A 1 86 ? -6.041 -9.211 -6.271 1.00 90.31 86 ASP A N 1
ATOM 687 C CA . ASP A 1 86 ? -6.956 -9.968 -7.138 1.00 90.31 86 ASP A CA 1
ATOM 688 C C . ASP A 1 86 ? -7.015 -9.436 -8.584 1.00 90.31 86 ASP A C 1
ATOM 690 O O . ASP A 1 86 ? -7.354 -10.173 -9.512 1.00 90.31 86 ASP A O 1
ATOM 694 N N . ASN A 1 87 ? -6.659 -8.167 -8.780 1.00 91.88 87 ASN A N 1
ATOM 695 C CA . ASN A 1 87 ? -6.715 -7.456 -10.051 1.00 91.88 87 ASN A CA 1
ATOM 696 C C . ASN A 1 87 ? -5.327 -7.115 -10.627 1.00 91.88 87 ASN A C 1
ATOM 698 O O . ASN A 1 87 ? -5.242 -6.226 -11.477 1.00 91.88 87 ASN A O 1
ATOM 702 N N . GLU A 1 88 ? -4.253 -7.774 -10.169 1.00 89.69 88 GLU A N 1
ATOM 703 C CA . 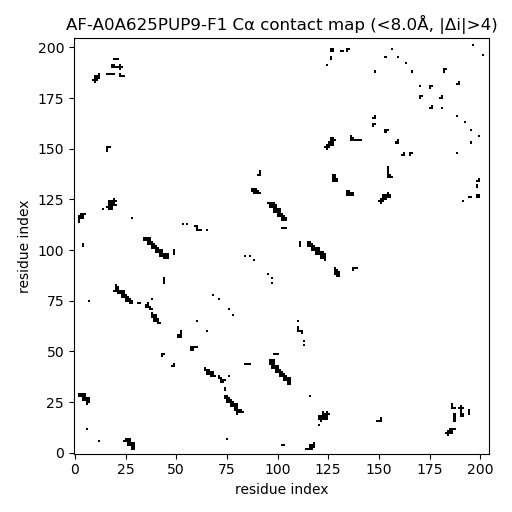GLU A 1 88 ? -2.884 -7.514 -10.636 1.00 89.69 88 GLU A CA 1
ATOM 704 C C . GLU A 1 88 ? -2.809 -7.507 -12.182 1.00 89.69 88 GLU A C 1
ATOM 706 O O . GLU A 1 88 ? -3.272 -8.460 -12.827 1.00 89.69 88 GLU A O 1
ATOM 711 N N . PRO A 1 89 ? -2.245 -6.460 -12.815 1.00 88.19 89 PRO A N 1
ATOM 712 C CA . PRO A 1 89 ? -2.255 -6.351 -14.268 1.00 88.19 89 PRO A CA 1
ATOM 713 C C . PRO A 1 89 ? -1.424 -7.433 -14.961 1.00 88.19 89 PRO A C 1
ATOM 715 O O . PRO A 1 89 ? -0.204 -7.501 -14.832 1.00 88.19 89 PRO A O 1
ATOM 718 N N . ILE A 1 90 ? -2.088 -8.225 -15.802 1.00 89.00 90 ILE A N 1
ATOM 719 C CA . ILE A 1 90 ? -1.444 -9.201 -16.700 1.00 89.00 90 ILE A CA 1
ATOM 720 C C . ILE A 1 90 ? -1.125 -8.630 -18.091 1.00 89.00 90 ILE A C 1
ATOM 722 O O . ILE A 1 90 ? -0.553 -9.313 -18.935 1.00 89.00 90 ILE A O 1
ATOM 726 N N . LYS A 1 91 ? -1.556 -7.396 -18.360 1.00 88.50 91 LYS A N 1
ATOM 727 C CA . LYS A 1 91 ? -1.354 -6.661 -19.612 1.00 88.50 91 LYS A CA 1
ATOM 728 C C . LYS A 1 91 ? -1.150 -5.185 -19.296 1.00 88.50 91 LYS A C 1
ATOM 730 O O . LYS A 1 91 ? -1.517 -4.722 -18.216 1.00 88.50 91 LYS A O 1
ATOM 735 N N . ASP A 1 92 ? -0.619 -4.458 -20.271 1.00 87.62 92 ASP A N 1
ATOM 736 C CA . ASP A 1 92 ? -0.455 -3.011 -20.200 1.00 87.62 92 ASP A CA 1
ATOM 737 C C . ASP A 1 92 ? -1.796 -2.316 -19.913 1.00 87.62 92 ASP A C 1
ATOM 739 O O . ASP A 1 92 ? -2.777 -2.464 -20.641 1.00 87.62 92 ASP A O 1
ATOM 743 N N . ILE A 1 93 ? -1.821 -1.541 -18.836 1.00 86.69 93 ILE A N 1
ATOM 744 C CA . ILE A 1 93 ? -2.941 -0.714 -18.379 1.00 86.69 93 ILE A CA 1
ATOM 745 C C . ILE A 1 93 ? -2.354 0.621 -17.932 1.00 86.69 93 ILE A C 1
ATOM 747 O O . ILE A 1 93 ? -1.209 0.639 -17.505 1.00 86.69 93 ILE A O 1
ATOM 751 N N . LYS A 1 94 ? -3.071 1.741 -18.033 1.00 79.81 94 LYS A N 1
ATOM 752 C CA . LYS A 1 94 ? -2.593 3.031 -17.496 1.00 79.81 94 LYS A CA 1
ATOM 753 C C . LYS A 1 94 ? -3.208 3.327 -16.131 1.00 79.81 94 LYS A C 1
ATOM 755 O O . LYS A 1 94 ? -2.481 3.581 -15.177 1.00 79.81 94 LYS A O 1
ATOM 760 N N . ASP A 1 95 ? -4.517 3.141 -16.015 1.00 84.38 95 ASP A N 1
ATOM 761 C CA . ASP A 1 95 ? -5.301 3.550 -14.844 1.00 84.38 95 ASP A CA 1
ATOM 762 C C . ASP A 1 95 ? -5.502 2.407 -13.840 1.00 84.38 95 ASP A C 1
ATOM 764 O O . ASP A 1 95 ? -6.613 2.122 -13.392 1.00 84.38 95 ASP A O 1
ATOM 768 N N . TYR A 1 96 ? -4.421 1.697 -13.513 1.00 90.88 96 TYR A N 1
ATOM 769 C CA . TYR A 1 96 ? -4.478 0.648 -12.500 1.00 90.88 96 TYR A CA 1
ATOM 770 C C . TYR A 1 96 ? -4.707 1.254 -11.116 1.00 90.88 96 TYR A C 1
ATOM 772 O O . TYR A 1 96 ? -3.972 2.155 -10.714 1.00 90.88 96 TYR A O 1
ATOM 780 N N . LYS A 1 97 ? -5.705 0.735 -10.393 1.00 95.31 97 LYS A N 1
ATOM 781 C CA . LYS A 1 97 ? -6.067 1.188 -9.052 1.00 95.31 97 LYS A CA 1
ATOM 782 C C . LYS A 1 97 ? -6.292 0.019 -8.107 1.00 95.31 97 LYS A C 1
ATOM 784 O O . LYS A 1 97 ? -6.997 -0.936 -8.441 1.00 95.31 97 LYS A O 1
ATOM 789 N N . TYR A 1 98 ? -5.737 0.140 -6.909 1.00 96.56 98 TYR A N 1
ATOM 790 C CA . TYR A 1 98 ? -5.971 -0.786 -5.812 1.00 96.56 98 TYR A CA 1
ATOM 791 C C . TYR A 1 98 ? -5.872 -0.042 -4.490 1.00 96.56 98 TYR A C 1
ATOM 793 O O . TYR A 1 98 ? -4.927 0.710 -4.272 1.00 96.56 98 TYR A O 1
ATOM 801 N N . TYR A 1 99 ? -6.839 -0.260 -3.610 1.00 97.00 99 TYR A N 1
ATOM 802 C CA . TYR A 1 99 ? -6.885 0.376 -2.301 1.00 97.00 99 TYR A CA 1
ATOM 803 C C . TYR A 1 99 ? -7.166 -0.661 -1.229 1.00 97.00 99 TYR A C 1
ATOM 805 O O . TYR A 1 99 ? -7.771 -1.701 -1.495 1.00 97.00 99 TYR A O 1
ATOM 813 N N . ILE A 1 100 ? -6.817 -0.327 0.004 1.00 96.38 100 ILE A N 1
ATOM 814 C CA . ILE A 1 100 ? -7.425 -0.952 1.173 1.00 96.38 100 ILE A CA 1
ATOM 815 C C . ILE A 1 100 ? -8.069 0.116 2.045 1.00 96.38 100 ILE A C 1
ATOM 817 O O . ILE A 1 100 ? -7.635 1.269 2.051 1.00 96.38 100 ILE A O 1
ATOM 821 N N . ILE A 1 101 ? -9.103 -0.272 2.783 1.00 95.44 101 ILE A N 1
ATOM 822 C CA . ILE A 1 101 ? -9.663 0.551 3.856 1.00 95.44 101 ILE A CA 1
ATOM 823 C C . ILE A 1 101 ? -9.380 -0.186 5.155 1.00 95.44 101 ILE A C 1
ATOM 825 O O . ILE A 1 101 ? -9.827 -1.322 5.323 1.00 95.44 101 ILE A O 1
ATOM 829 N N . VAL A 1 102 ? -8.600 0.435 6.034 1.00 95.31 102 VAL A N 1
ATOM 830 C CA . VAL A 1 102 ? -8.238 -0.123 7.340 1.00 95.31 102 VAL A CA 1
ATOM 831 C C . VAL A 1 102 ? -9.176 0.445 8.386 1.00 95.31 102 VAL A C 1
ATOM 833 O O . VAL A 1 102 ? -9.463 1.638 8.357 1.00 95.31 102 VAL A O 1
ATOM 836 N N . PHE A 1 103 ? -9.624 -0.401 9.308 1.00 94.06 103 PHE A N 1
ATOM 837 C CA . PHE A 1 103 ? -10.530 -0.055 10.391 1.00 94.06 103 PHE A CA 1
ATOM 838 C C . PHE A 1 103 ? -9.927 -0.411 11.748 1.00 94.06 103 PHE A C 1
ATOM 840 O O . PHE A 1 103 ? -9.340 -1.485 11.899 1.00 94.06 103 PHE A O 1
ATOM 847 N N . ALA A 1 104 ? -10.175 0.445 12.740 1.00 92.88 104 ALA A N 1
ATOM 848 C CA . ALA A 1 104 ? -10.022 0.136 14.156 1.00 92.88 104 ALA A CA 1
ATOM 849 C C . ALA A 1 104 ? -11.354 0.377 14.880 1.00 92.88 104 ALA A C 1
ATOM 851 O O . ALA A 1 104 ? -11.956 1.451 14.784 1.00 92.88 104 ALA A O 1
ATOM 852 N N . TYR A 1 105 ? -11.845 -0.641 15.581 1.00 91.31 105 TYR A N 1
ATOM 853 C CA . TYR A 1 105 ? -13.206 -0.668 16.117 1.00 91.31 105 TYR A CA 1
ATOM 854 C C . TYR A 1 105 ? -13.278 -1.472 17.412 1.00 91.31 105 TYR A C 1
ATOM 856 O O . TYR A 1 105 ? -12.408 -2.286 17.703 1.00 91.31 105 TYR A O 1
ATOM 864 N N . ASP A 1 106 ? -14.315 -1.213 18.207 1.00 90.81 106 ASP A N 1
ATOM 865 C CA . ASP A 1 106 ? -14.545 -1.857 19.507 1.00 90.81 106 ASP A CA 1
ATOM 866 C C . ASP A 1 106 ? -14.481 -3.389 19.391 1.00 90.81 106 ASP A C 1
ATOM 868 O O . ASP A 1 106 ? -15.162 -3.960 18.536 1.00 90.81 106 ASP A O 1
ATOM 872 N N . GLU A 1 107 ? -13.709 -4.059 20.256 1.00 89.25 107 GLU A N 1
ATOM 873 C CA . GLU A 1 107 ? -13.545 -5.519 20.195 1.00 89.25 107 GLU A CA 1
ATOM 874 C C . GLU A 1 107 ? -14.864 -6.298 20.354 1.00 89.25 107 GLU A C 1
ATOM 876 O O . GLU A 1 107 ? -14.959 -7.457 19.949 1.00 89.25 107 GLU A O 1
ATOM 881 N N . LYS A 1 108 ? -15.900 -5.657 20.912 1.00 90.44 108 LYS A N 1
ATOM 882 C CA . LYS A 1 108 ? -17.246 -6.229 21.060 1.00 90.44 108 LYS A CA 1
ATOM 883 C C . LYS A 1 108 ? -18.042 -6.250 19.753 1.00 90.44 108 LYS A C 1
ATOM 885 O O . LYS A 1 108 ? -19.065 -6.931 19.683 1.00 90.44 108 LYS A O 1
ATOM 890 N N . LYS A 1 109 ? -17.629 -5.490 18.735 1.00 90.19 109 LYS A N 1
ATOM 891 C CA . LYS A 1 109 ? -18.255 -5.496 17.408 1.00 90.19 109 LYS A CA 1
ATOM 892 C C . LYS A 1 109 ? -17.634 -6.602 16.551 1.00 90.19 109 LYS A C 1
ATOM 894 O O . LYS A 1 109 ? -16.419 -6.762 16.512 1.00 90.19 109 LYS A O 1
ATOM 899 N N . ALA A 1 110 ? -18.477 -7.321 15.812 1.00 87.56 110 ALA A N 1
ATOM 900 C CA . ALA A 1 110 ? -18.024 -8.340 14.862 1.00 87.56 110 ALA A CA 1
ATOM 901 C C . ALA A 1 110 ? -17.569 -7.750 13.514 1.00 87.56 110 ALA A C 1
ATOM 903 O O . ALA A 1 110 ? -16.722 -8.334 12.847 1.00 87.56 110 ALA A O 1
ATOM 904 N N . ILE A 1 111 ? -18.151 -6.617 13.104 1.00 91.00 111 ILE A N 1
ATOM 905 C CA . ILE A 1 111 ? -17.909 -5.967 11.809 1.00 91.00 111 ILE A CA 1
ATOM 906 C C . ILE A 1 111 ? -17.769 -4.452 12.048 1.00 91.00 111 ILE A C 1
ATOM 908 O O . ILE A 1 111 ? -18.580 -3.896 12.801 1.00 91.00 111 ILE A O 1
ATOM 912 N N . PRO A 1 112 ? -16.770 -3.779 11.446 1.00 91.94 112 PRO A N 1
ATOM 913 C CA . PRO A 1 112 ? -16.635 -2.329 11.524 1.00 91.94 112 PRO A CA 1
ATOM 914 C C . PRO A 1 112 ? -17.693 -1.595 10.694 1.00 91.94 112 PRO A C 1
ATOM 916 O O . PRO A 1 112 ? -18.338 -2.153 9.809 1.00 91.94 112 PRO A O 1
ATOM 919 N N . SER A 1 113 ? -17.829 -0.302 10.959 1.00 89.50 113 SER A N 1
ATOM 920 C CA . SER A 1 113 ? -18.669 0.631 10.206 1.00 89.50 113 SER A CA 1
ATOM 921 C C . SER A 1 113 ? -17.891 1.905 9.876 1.00 89.50 113 SER A C 1
ATOM 923 O O . SER A 1 113 ? -16.834 2.155 10.452 1.00 89.50 113 SER A O 1
ATOM 925 N N . LEU A 1 114 ? -18.434 2.755 9.002 1.00 87.75 114 LEU A N 1
ATOM 926 C CA . LEU A 1 114 ? -17.847 4.073 8.718 1.00 87.75 114 LEU A CA 1
ATOM 927 C C . LEU A 1 114 ? -17.868 5.021 9.929 1.00 87.75 114 LEU A C 1
ATOM 929 O O . LEU A 1 114 ? -17.154 6.019 9.943 1.00 87.75 114 LEU A O 1
ATOM 933 N N . GLU A 1 115 ? -18.647 4.698 10.966 1.00 88.50 115 GLU A N 1
ATOM 934 C CA . GLU A 1 115 ? -18.610 5.399 12.251 1.00 88.50 115 GLU A CA 1
ATOM 935 C C . GLU A 1 115 ? -17.422 4.992 13.133 1.00 88.50 115 GLU A C 1
ATOM 937 O O . GLU A 1 115 ? -17.243 5.562 14.212 1.00 88.50 115 GLU A O 1
ATOM 942 N N . ASP A 1 116 ? -16.654 3.972 12.755 1.00 90.44 116 ASP A N 1
ATOM 943 C CA . ASP A 1 116 ? -15.435 3.554 13.444 1.00 90.44 116 ASP A CA 1
ATOM 944 C C . ASP A 1 116 ? -14.199 4.243 12.838 1.00 90.44 116 ASP A C 1
ATOM 946 O O . ASP A 1 116 ? -14.284 4.939 11.821 1.00 90.44 116 ASP A O 1
ATOM 950 N N . PHE A 1 117 ? -13.042 4.100 13.492 1.00 91.75 117 PHE A N 1
ATOM 951 C CA . PHE A 1 117 ? -11.815 4.721 12.999 1.00 91.75 117 PHE A CA 1
ATOM 952 C C . PHE A 1 117 ? -11.392 4.054 11.701 1.00 91.75 117 PHE A C 1
ATOM 954 O O . PHE A 1 117 ? -11.314 2.827 11.658 1.00 91.75 117 PHE A O 1
ATOM 961 N N . HIS A 1 118 ? -11.100 4.839 10.665 1.00 93.12 118 HIS A N 1
ATOM 962 C CA . HIS A 1 118 ? -10.652 4.282 9.395 1.00 93.12 118 HIS A CA 1
ATOM 963 C C . HIS A 1 118 ? -9.682 5.181 8.626 1.00 93.12 118 HIS A C 1
ATOM 965 O O . HIS A 1 118 ? -9.576 6.380 8.885 1.00 93.12 118 HIS A O 1
ATOM 971 N N . ILE A 1 119 ? -8.966 4.571 7.679 1.00 93.81 119 ILE A N 1
ATOM 972 C CA . ILE A 1 119 ? -8.105 5.241 6.696 1.00 93.81 119 ILE A CA 1
ATOM 973 C C . ILE A 1 119 ? -8.127 4.472 5.372 1.00 93.81 119 ILE A C 1
ATOM 975 O O . ILE A 1 119 ? -8.166 3.240 5.353 1.00 93.81 119 ILE A O 1
ATOM 979 N N . VAL A 1 120 ? -8.094 5.210 4.262 1.00 95.31 120 VAL A N 1
ATOM 980 C CA . VAL A 1 120 ? -7.903 4.657 2.916 1.00 95.31 120 VAL A CA 1
ATOM 981 C C . VAL A 1 120 ? -6.420 4.686 2.585 1.00 95.31 120 VAL A C 1
ATOM 983 O O . VAL A 1 120 ? -5.780 5.726 2.710 1.00 95.31 120 VAL A O 1
ATOM 986 N N . ILE A 1 121 ? -5.887 3.561 2.122 1.00 95.56 121 ILE A N 1
ATOM 987 C CA . ILE A 1 121 ? -4.496 3.448 1.688 1.00 95.56 121 ILE A CA 1
ATOM 988 C C . ILE A 1 121 ? -4.485 3.115 0.200 1.00 95.56 121 ILE A C 1
ATOM 990 O O . ILE A 1 121 ? -5.020 2.084 -0.215 1.00 95.56 121 ILE A O 1
ATOM 994 N N . ASP A 1 122 ? -3.885 3.999 -0.600 1.00 95.81 122 ASP A N 1
ATOM 995 C CA . ASP A 1 122 ? -3.627 3.750 -2.017 1.00 95.81 122 ASP A CA 1
ATOM 996 C C . ASP A 1 122 ? -2.455 2.774 -2.150 1.00 95.81 122 ASP A C 1
ATOM 998 O O . ASP A 1 122 ? -1.338 3.037 -1.709 1.00 95.81 122 ASP A O 1
ATOM 1002 N N . MET A 1 123 ? -2.729 1.630 -2.762 1.00 96.12 123 MET A N 1
ATOM 1003 C CA . MET A 1 123 ? -1.785 0.555 -3.023 1.00 96.12 123 MET A CA 1
ATOM 1004 C C . MET A 1 123 ? -1.634 0.312 -4.527 1.00 96.12 123 MET A C 1
ATOM 1006 O O . MET A 1 123 ? -1.430 -0.817 -4.964 1.00 96.12 123 MET A O 1
ATOM 1010 N N . SER A 1 124 ? -1.787 1.349 -5.347 1.00 94.69 124 SER A N 1
ATOM 1011 C CA . SER A 1 124 ? -1.773 1.240 -6.809 1.00 94.69 124 SER A CA 1
ATOM 1012 C C . SER A 1 124 ? -0.367 1.105 -7.400 1.00 94.69 124 SER A C 1
ATOM 1014 O O . SER A 1 124 ? -0.246 0.965 -8.618 1.00 94.69 124 SER A O 1
ATOM 1016 N N . PHE A 1 125 ? 0.697 1.122 -6.585 1.00 94.44 125 PHE A N 1
ATOM 1017 C CA . PHE A 1 125 ? 2.055 0.943 -7.090 1.00 94.44 125 PHE A CA 1
ATOM 1018 C C . PHE A 1 125 ? 2.200 -0.417 -7.781 1.00 94.44 125 PHE A C 1
ATOM 1020 O O . PHE A 1 125 ? 1.736 -1.441 -7.269 1.00 94.44 125 PHE A O 1
ATOM 1027 N N . ARG A 1 126 ? 2.848 -0.458 -8.943 1.00 92.12 126 ARG A N 1
ATOM 1028 C CA . ARG A 1 126 ? 3.076 -1.712 -9.674 1.00 92.12 126 ARG A CA 1
ATOM 1029 C C . ARG A 1 126 ? 4.386 -1.715 -10.442 1.00 92.12 126 ARG A C 1
ATOM 1031 O O . ARG A 1 126 ? 4.918 -0.663 -10.788 1.00 92.12 126 ARG A O 1
ATOM 1038 N N . VAL A 1 127 ? 4.857 -2.917 -10.745 1.00 92.00 127 VAL A N 1
ATOM 1039 C CA . VAL A 1 127 ? 6.119 -3.156 -11.443 1.00 92.00 127 VAL A CA 1
ATOM 1040 C C . VAL A 1 127 ? 5.860 -4.148 -12.570 1.00 92.00 127 VAL A C 1
ATOM 1042 O O . VAL A 1 127 ? 5.350 -5.238 -12.317 1.00 92.00 127 VAL A O 1
ATOM 1045 N N . GLY A 1 128 ? 6.157 -3.747 -13.804 1.00 90.62 128 GLY A N 1
ATOM 1046 C CA . GLY A 1 128 ? 5.911 -4.551 -14.999 1.00 90.62 128 GLY A CA 1
ATOM 1047 C C . GLY A 1 128 ? 4.446 -4.972 -15.174 1.00 90.62 128 GLY A C 1
ATOM 1048 O O . GLY A 1 128 ? 3.508 -4.341 -14.668 1.00 90.62 128 GLY A O 1
ATOM 1049 N N . VAL A 1 129 ? 4.255 -6.048 -15.933 1.00 90.38 129 VAL A N 1
ATOM 1050 C CA . VAL A 1 129 ? 2.973 -6.736 -16.142 1.00 90.38 129 VAL A CA 1
ATOM 1051 C C . VAL A 1 129 ? 3.199 -8.244 -16.130 1.00 90.38 129 VAL A C 1
ATOM 1053 O O . VAL A 1 129 ? 4.245 -8.715 -16.562 1.00 90.38 129 VAL A O 1
ATOM 1056 N N . GLY A 1 130 ? 2.218 -9.010 -15.660 1.00 86.00 130 GLY A N 1
ATOM 1057 C CA . GLY A 1 130 ? 2.331 -10.467 -15.529 1.00 86.00 130 GLY A CA 1
ATOM 1058 C C . GLY A 1 130 ? 2.186 -10.932 -14.084 1.00 86.00 130 GLY A C 1
ATOM 1059 O O . GLY A 1 130 ? 2.082 -10.116 -13.167 1.00 86.00 130 GLY A O 1
ATOM 1060 N N . ARG A 1 131 ? 2.127 -12.252 -13.900 1.00 81.12 131 ARG A N 1
ATOM 1061 C CA . ARG A 1 131 ? 1.977 -12.893 -12.588 1.00 81.12 131 ARG A CA 1
ATOM 1062 C C . ARG A 1 131 ? 3.295 -13.528 -12.186 1.00 81.12 131 ARG A C 1
ATOM 1064 O O . ARG A 1 131 ? 3.889 -14.203 -13.015 1.00 81.12 131 ARG A O 1
ATOM 1071 N N . ASP A 1 132 ? 3.676 -13.343 -10.928 1.00 74.25 132 ASP A N 1
ATOM 1072 C CA . ASP A 1 132 ? 4.749 -14.087 -10.267 1.00 74.25 132 ASP A CA 1
ATOM 1073 C C . ASP A 1 132 ? 6.031 -14.187 -11.121 1.00 74.25 132 ASP A C 1
ATOM 1075 O O . ASP A 1 132 ? 6.635 -13.162 -11.422 1.00 74.25 132 ASP A O 1
ATOM 1079 N N . GLU A 1 133 ? 6.426 -15.389 -11.546 1.00 71.62 133 GLU A N 1
ATOM 1080 C CA . GLU A 1 133 ? 7.659 -15.654 -12.312 1.00 71.62 133 GLU A CA 1
ATOM 1081 C C . GLU A 1 133 ? 7.597 -15.199 -13.789 1.00 71.62 133 GLU A C 1
ATOM 1083 O O . GLU A 1 133 ? 8.617 -15.140 -14.467 1.00 71.62 133 GLU A O 1
ATOM 1088 N N . ASP A 1 134 ? 6.415 -14.835 -14.301 1.00 79.38 134 ASP A N 1
ATOM 1089 C CA . ASP A 1 134 ? 6.192 -14.417 -15.694 1.00 79.38 134 ASP A CA 1
ATOM 1090 C C . ASP A 1 134 ? 6.119 -12.888 -15.863 1.00 79.38 134 ASP A C 1
ATOM 1092 O O . ASP A 1 134 ? 5.562 -12.380 -16.849 1.00 79.38 134 ASP A O 1
ATOM 1096 N N . VAL A 1 135 ? 6.620 -12.126 -14.888 1.00 86.69 135 VAL A N 1
ATOM 1097 C CA . VAL A 1 135 ? 6.618 -10.662 -14.954 1.00 86.69 135 VAL A CA 1
ATOM 1098 C C . VAL A 1 135 ? 7.549 -10.196 -16.064 1.00 86.69 135 VAL A C 1
ATOM 1100 O O . VAL A 1 135 ? 8.698 -10.608 -16.179 1.00 86.69 135 VAL A O 1
ATOM 1103 N N . LYS A 1 136 ? 7.028 -9.313 -16.910 1.00 88.88 136 LYS A N 1
ATOM 1104 C CA . LYS A 1 136 ? 7.750 -8.730 -18.037 1.00 88.88 136 LYS A CA 1
ATOM 1105 C C . LYS A 1 136 ? 7.688 -7.223 -17.956 1.00 88.88 136 LYS A C 1
ATOM 1107 O O . LYS A 1 136 ? 6.762 -6.645 -17.375 1.00 88.88 136 LYS A O 1
ATOM 1112 N N . GLU A 1 137 ? 8.659 -6.591 -18.597 1.00 90.12 137 GLU A N 1
ATOM 1113 C CA . GLU A 1 137 ? 8.596 -5.161 -18.832 1.00 90.12 137 GLU A CA 1
ATOM 1114 C C . GLU A 1 137 ? 7.314 -4.799 -19.594 1.00 90.12 137 GLU A C 1
ATOM 1116 O O . GLU A 1 137 ? 6.888 -5.482 -20.532 1.00 90.12 137 GLU A O 1
ATOM 1121 N N . SER A 1 138 ? 6.688 -3.709 -19.168 1.00 85.25 138 SER A N 1
ATOM 1122 C CA . SER A 1 138 ? 5.526 -3.137 -19.836 1.00 85.25 138 SER A CA 1
ATOM 1123 C C . SER A 1 138 ? 5.967 -2.408 -21.101 1.00 85.25 138 SER A C 1
ATOM 1125 O O . SER A 1 138 ? 7.025 -1.780 -21.139 1.00 85.25 138 SER A O 1
ATOM 1127 N N . LYS A 1 139 ? 5.131 -2.431 -22.145 1.00 84.56 139 LYS A N 1
ATOM 1128 C CA . LYS A 1 139 ? 5.410 -1.650 -23.366 1.00 84.56 139 LYS A CA 1
ATOM 1129 C C . LYS A 1 139 ? 5.053 -0.176 -23.198 1.00 84.56 139 LYS A C 1
ATOM 1131 O O . LYS A 1 139 ? 5.419 0.644 -24.041 1.00 84.56 139 LYS A O 1
ATOM 1136 N N . LEU A 1 140 ? 4.318 0.162 -22.138 1.00 81.75 140 LEU A N 1
ATOM 1137 C CA . LEU A 1 140 ? 4.105 1.543 -21.731 1.00 81.75 140 LEU A CA 1
ATOM 1138 C C . LEU A 1 140 ? 5.410 2.108 -21.185 1.00 81.75 140 LEU A C 1
ATOM 1140 O O . LEU A 1 140 ? 6.167 1.409 -20.518 1.00 81.75 140 LEU A O 1
ATOM 1144 N N . ARG A 1 141 ? 5.634 3.389 -21.452 1.00 69.38 141 ARG A N 1
ATOM 1145 C CA . ARG A 1 141 ? 6.731 4.155 -20.875 1.00 69.38 141 ARG A CA 1
ATOM 1146 C C . ARG A 1 141 ? 6.150 5.286 -20.059 1.00 69.38 141 ARG A C 1
ATOM 1148 O O . ARG A 1 141 ? 5.136 5.867 -20.456 1.00 69.38 141 ARG A O 1
ATOM 1155 N N . ASN A 1 142 ? 6.803 5.595 -18.951 1.00 66.00 142 ASN A N 1
ATOM 1156 C CA . ASN A 1 142 ? 6.597 6.880 -18.313 1.00 66.00 142 ASN A CA 1
ATOM 1157 C C . ASN A 1 142 ? 7.384 7.935 -19.093 1.00 66.00 142 ASN A C 1
ATOM 1159 O O . ASN A 1 142 ? 8.560 7.739 -19.408 1.00 66.00 142 ASN A O 1
ATOM 1163 N N . ASP A 1 143 ? 6.739 9.056 -19.415 1.00 63.69 143 ASP A N 1
ATOM 1164 C CA . ASP A 1 143 ? 7.471 10.232 -19.869 1.00 63.69 143 ASP A CA 1
ATOM 1165 C C . ASP A 1 143 ? 8.334 10.683 -18.681 1.00 63.69 143 ASP A C 1
ATOM 1167 O O . ASP A 1 143 ? 7.807 11.132 -17.664 1.00 63.69 143 ASP A O 1
ATOM 1171 N N . PHE A 1 144 ? 9.654 10.474 -18.768 1.00 58.94 144 PHE A N 1
ATOM 1172 C CA . PHE A 1 144 ? 10.635 10.797 -17.725 1.00 58.94 144 PHE A CA 1
ATOM 1173 C C . PHE A 1 144 ? 10.737 12.314 -17.515 1.00 58.94 144 PHE A C 1
ATOM 1175 O O . PHE A 1 144 ? 11.724 12.944 -17.880 1.00 58.94 144 PHE A O 1
ATOM 1182 N N . ASN A 1 145 ? 9.713 12.922 -16.927 1.00 52.00 145 ASN A N 1
ATOM 1183 C CA . ASN A 1 145 ? 9.725 14.316 -16.526 1.00 52.00 145 ASN A CA 1
ATOM 1184 C C . ASN A 1 145 ? 9.245 14.427 -15.076 1.00 52.00 145 ASN A C 1
ATOM 1186 O O . ASN A 1 145 ? 8.070 14.593 -14.776 1.00 52.00 145 ASN A O 1
ATOM 1190 N N . SER A 1 146 ? 10.251 14.299 -14.209 1.00 54.81 146 SER A N 1
ATOM 1191 C CA . SER A 1 146 ? 10.530 15.124 -13.026 1.00 54.81 146 SER A CA 1
ATOM 1192 C C . SER A 1 146 ? 10.361 14.565 -11.617 1.00 54.81 146 SER A C 1
ATOM 1194 O O . SER A 1 146 ? 10.973 15.152 -10.732 1.00 54.81 146 SER A O 1
ATOM 1196 N N . ASP A 1 147 ? 9.696 13.434 -11.367 1.00 75.69 147 ASP A N 1
ATOM 1197 C CA . ASP A 1 147 ? 9.802 12.820 -10.029 1.00 75.69 147 ASP A CA 1
ATOM 1198 C C . ASP A 1 147 ? 9.521 11.311 -10.010 1.00 75.69 147 ASP A C 1
ATOM 1200 O O . ASP A 1 147 ? 8.450 10.843 -9.624 1.00 75.69 147 ASP A O 1
ATOM 1204 N N . ILE A 1 148 ? 10.504 10.516 -10.448 1.00 82.12 148 ILE A N 1
ATOM 1205 C CA . ILE A 1 148 ? 10.381 9.050 -10.470 1.00 82.12 148 ILE A CA 1
ATOM 1206 C C . ILE A 1 148 ? 10.111 8.465 -9.074 1.00 82.12 148 ILE A C 1
ATOM 1208 O O . ILE A 1 148 ? 9.472 7.428 -8.973 1.00 82.12 148 ILE A O 1
ATOM 1212 N N . ILE A 1 149 ? 10.498 9.147 -7.990 1.00 85.19 149 ILE A N 1
ATOM 1213 C CA . ILE A 1 149 ? 10.187 8.735 -6.611 1.00 85.19 149 ILE A CA 1
ATOM 1214 C C . ILE A 1 149 ? 8.667 8.732 -6.352 1.00 85.19 149 ILE A C 1
ATOM 1216 O O . ILE A 1 149 ? 8.139 7.845 -5.666 1.00 85.19 149 ILE A O 1
ATOM 1220 N N . GLN A 1 150 ? 7.947 9.677 -6.956 1.00 85.06 150 GLN A N 1
ATOM 1221 C CA . GLN A 1 150 ? 6.494 9.802 -6.842 1.00 85.06 150 GLN A CA 1
ATOM 1222 C C . GLN A 1 150 ? 5.733 8.882 -7.804 1.00 85.06 150 GLN A C 1
ATOM 1224 O O . GLN A 1 150 ? 4.506 8.806 -7.733 1.00 85.06 150 GLN A O 1
ATOM 1229 N N . THR A 1 151 ? 6.421 8.138 -8.679 1.00 87.31 151 THR A N 1
ATOM 1230 C CA . THR A 1 151 ? 5.738 7.253 -9.626 1.00 87.31 151 THR A CA 1
ATOM 1231 C C . THR A 1 151 ? 4.917 6.179 -8.912 1.00 87.31 151 THR A C 1
ATOM 1233 O O . THR A 1 151 ? 5.322 5.606 -7.893 1.00 87.31 151 THR A O 1
ATOM 1236 N N . ASN A 1 152 ? 3.767 5.866 -9.503 1.00 88.31 152 ASN A N 1
ATOM 1237 C CA . ASN A 1 152 ? 2.936 4.724 -9.132 1.00 88.31 152 ASN A CA 1
ATOM 1238 C C . ASN A 1 152 ? 3.237 3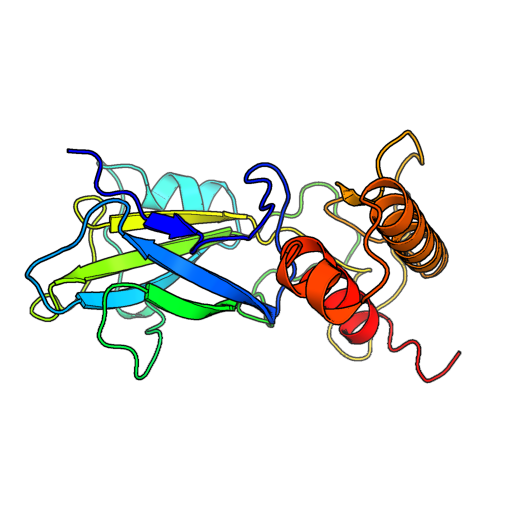.495 -10.009 1.00 88.31 152 ASN A C 1
ATOM 1240 O O . ASN A 1 152 ? 2.576 2.466 -9.894 1.00 88.31 152 ASN A O 1
ATOM 1244 N N . CYS A 1 153 ? 4.209 3.578 -10.917 1.00 89.94 153 CYS A N 1
ATOM 1245 C CA . CYS A 1 153 ? 4.555 2.455 -11.777 1.00 89.94 153 CYS A CA 1
ATOM 1246 C C . CYS A 1 153 ? 6.015 2.466 -12.220 1.00 89.94 153 CYS A C 1
ATOM 1248 O O . CYS A 1 153 ? 6.572 3.519 -12.523 1.00 89.94 153 CYS A O 1
ATOM 1250 N N . ILE A 1 154 ? 6.593 1.271 -12.283 1.00 91.75 154 ILE A N 1
ATOM 1251 C CA . ILE A 1 154 ? 7.904 0.998 -12.866 1.00 91.75 154 ILE A CA 1
ATOM 1252 C C . ILE A 1 154 ? 7.691 -0.009 -13.990 1.00 91.75 154 ILE A C 1
ATOM 1254 O O . ILE A 1 154 ? 7.289 -1.145 -13.748 1.00 91.75 154 ILE A O 1
ATOM 1258 N N . PHE A 1 155 ? 7.894 0.405 -15.233 1.00 90.31 155 PHE A N 1
ATOM 1259 C CA . PHE A 1 155 ? 7.585 -0.422 -16.396 1.00 90.31 155 PHE A CA 1
ATOM 1260 C C . PHE A 1 155 ? 8.752 -1.249 -16.906 1.00 90.31 155 PHE A C 1
ATOM 1262 O O . PHE A 1 155 ? 8.505 -2.251 -17.567 1.00 90.31 155 PHE A O 1
ATOM 1269 N N . SER A 1 156 ? 9.987 -0.873 -16.592 1.00 89.38 156 SER A N 1
ATOM 1270 C CA . SER A 1 156 ? 11.196 -1.536 -17.089 1.00 89.38 156 SER A CA 1
ATOM 1271 C C . SER A 1 156 ? 12.280 -1.604 -16.022 1.00 89.38 156 SER A C 1
ATOM 1273 O O . SER A 1 156 ? 12.249 -0.843 -15.050 1.00 89.38 156 SER A O 1
ATOM 1275 N N . VAL A 1 157 ? 13.272 -2.468 -16.232 1.00 89.75 157 VAL A N 1
ATOM 1276 C CA . VAL A 1 157 ? 14.486 -2.525 -15.411 1.00 89.75 157 VAL A CA 1
ATOM 1277 C C . VAL A 1 157 ? 15.227 -1.187 -15.463 1.00 89.75 157 VAL A C 1
ATOM 1279 O O . VAL A 1 157 ? 15.719 -0.710 -14.443 1.00 89.75 157 VAL A O 1
ATOM 1282 N N . LEU A 1 158 ? 15.232 -0.505 -16.614 1.00 89.12 158 LEU A N 1
ATOM 1283 C CA . LEU A 1 158 ? 15.806 0.838 -16.724 1.00 89.12 158 LEU A CA 1
ATOM 1284 C C . LEU A 1 158 ? 15.109 1.836 -15.782 1.00 89.12 158 LEU A C 1
ATOM 1286 O O . LEU A 1 158 ? 15.784 2.557 -15.050 1.00 89.12 158 LEU A O 1
ATOM 1290 N N . GLU A 1 159 ? 13.772 1.860 -15.762 1.00 90.56 159 GLU A N 1
ATOM 1291 C CA . GLU A 1 159 ? 13.008 2.690 -14.816 1.00 90.56 159 GLU A CA 1
ATOM 1292 C C . GLU A 1 159 ? 13.302 2.303 -13.357 1.00 90.56 159 GLU A C 1
ATOM 1294 O O . GLU A 1 159 ? 13.436 3.184 -12.508 1.00 90.56 159 GLU A O 1
ATOM 1299 N N . ALA A 1 160 ? 13.464 1.010 -13.060 1.00 92.00 160 ALA A N 1
ATOM 1300 C CA . ALA A 1 160 ? 13.846 0.539 -11.729 1.00 92.00 160 ALA A CA 1
ATOM 1301 C C . ALA A 1 160 ? 15.224 1.077 -11.302 1.00 92.00 160 ALA A C 1
ATOM 1303 O O . ALA A 1 160 ? 15.375 1.588 -10.192 1.00 92.00 160 ALA A O 1
ATOM 1304 N N . VAL A 1 161 ? 16.220 1.026 -12.190 1.00 91.19 161 VAL A N 1
ATOM 1305 C CA . VAL A 1 161 ? 17.567 1.563 -11.939 1.00 91.19 161 VAL A CA 1
ATOM 1306 C C . VAL A 1 161 ? 17.525 3.076 -11.709 1.00 91.19 161 VAL A C 1
ATOM 1308 O O . VAL A 1 161 ? 18.151 3.574 -10.771 1.00 91.19 161 VAL A O 1
ATOM 1311 N N . GLU A 1 162 ? 16.772 3.817 -12.521 1.00 91.44 162 GLU A N 1
ATOM 1312 C CA . GLU A 1 162 ? 16.610 5.264 -12.342 1.00 91.44 162 GLU A CA 1
ATOM 1313 C C . GLU A 1 162 ? 15.877 5.608 -11.035 1.00 91.44 162 GLU A C 1
ATOM 1315 O O . GLU A 1 162 ? 16.249 6.567 -10.356 1.00 91.44 162 GLU A O 1
ATOM 1320 N N . PHE A 1 163 ? 14.903 4.792 -10.618 1.00 92.38 163 PHE A N 1
ATOM 1321 C CA . PHE A 1 163 ? 14.235 4.940 -9.324 1.00 92.38 163 PHE A CA 1
ATOM 1322 C C . PHE A 1 163 ? 15.224 4.774 -8.162 1.00 92.38 163 PHE A C 1
ATOM 1324 O O . PHE A 1 163 ? 15.271 5.615 -7.264 1.00 92.38 163 PHE A O 1
ATOM 1331 N N . LEU A 1 164 ? 16.071 3.740 -8.200 1.00 92.12 164 LEU A N 1
ATOM 1332 C CA . LEU A 1 164 ? 17.089 3.500 -7.171 1.00 92.12 164 LEU A CA 1
ATOM 1333 C C . LEU A 1 164 ? 18.105 4.648 -7.084 1.00 92.12 164 LEU A C 1
ATOM 1335 O O . LEU A 1 164 ? 18.431 5.101 -5.983 1.00 92.12 164 LEU A O 1
ATOM 1339 N N . LYS A 1 165 ? 18.564 5.166 -8.231 1.00 92.06 165 LYS A N 1
ATOM 1340 C CA . LYS A 1 165 ? 19.438 6.350 -8.284 1.00 92.06 165 LYS A CA 1
ATOM 1341 C C . LYS A 1 165 ? 18.759 7.574 -7.675 1.00 92.06 165 LYS A C 1
ATOM 1343 O O . LYS A 1 165 ? 19.378 8.278 -6.878 1.00 92.06 165 LYS A O 1
ATOM 1348 N N . ALA A 1 166 ? 17.487 7.806 -7.996 1.00 91.88 166 ALA A N 1
ATOM 1349 C CA . ALA A 1 166 ? 16.728 8.912 -7.429 1.00 91.88 166 ALA A CA 1
ATOM 1350 C C . ALA A 1 166 ? 16.595 8.788 -5.904 1.00 91.88 166 ALA A C 1
ATOM 1352 O O . ALA A 1 166 ? 16.837 9.771 -5.200 1.00 91.88 166 ALA A O 1
ATOM 1353 N N . CYS A 1 167 ? 16.297 7.593 -5.376 1.00 91.44 167 CYS A N 1
ATOM 1354 C CA . CYS A 1 167 ? 16.273 7.344 -3.931 1.00 91.44 167 CYS A CA 1
ATOM 1355 C C . CYS A 1 167 ? 17.622 7.662 -3.272 1.00 91.44 167 CYS A C 1
ATOM 1357 O O . CYS A 1 167 ? 17.649 8.316 -2.229 1.00 91.44 167 CYS A O 1
ATOM 1359 N N . GLN A 1 168 ? 18.736 7.259 -3.890 1.00 91.12 168 GLN A N 1
ATOM 1360 C CA . GLN A 1 168 ? 20.079 7.574 -3.399 1.00 91.12 168 GLN A CA 1
ATOM 1361 C C . GLN A 1 168 ? 20.334 9.090 -3.375 1.00 91.12 168 GLN A C 1
ATOM 1363 O O . GLN A 1 168 ? 20.751 9.622 -2.347 1.00 91.12 168 GLN A O 1
ATOM 1368 N N . SER A 1 169 ? 20.020 9.808 -4.457 1.00 91.31 169 SER A N 1
ATOM 1369 C CA . SER A 1 169 ? 20.163 11.269 -4.504 1.00 91.31 169 SER A CA 1
ATOM 1370 C C . SER A 1 169 ? 19.258 11.987 -3.500 1.00 91.31 169 SER A C 1
ATOM 1372 O O . SER A 1 169 ? 19.640 13.013 -2.936 1.00 91.31 169 SER A O 1
ATOM 1374 N N . PHE A 1 170 ? 18.048 11.480 -3.263 1.00 91.12 170 PHE A N 1
ATOM 1375 C CA . PHE A 1 170 ? 17.137 12.043 -2.271 1.00 91.12 170 PHE A CA 1
ATOM 1376 C C . PHE A 1 170 ? 17.657 11.834 -0.843 1.00 91.12 170 PHE A C 1
ATOM 1378 O O . PHE A 1 170 ? 17.670 12.782 -0.058 1.00 91.12 170 PHE A O 1
ATOM 1385 N N . LYS A 1 171 ? 18.190 10.647 -0.536 1.00 91.69 171 LYS A N 1
ATOM 1386 C CA . LYS A 1 171 ? 18.867 10.363 0.735 1.00 91.69 171 LYS A CA 1
ATOM 1387 C C . LYS A 1 171 ? 20.043 11.319 0.990 1.00 91.69 171 LYS A C 1
ATOM 1389 O O . LYS A 1 171 ? 20.148 11.891 2.073 1.00 91.69 171 LYS A O 1
ATOM 1394 N N . GLU A 1 172 ? 20.880 11.557 -0.022 1.00 91.06 172 GLU A N 1
ATOM 1395 C CA . GLU A 1 172 ? 22.001 12.510 0.059 1.00 91.06 172 GLU A CA 1
ATOM 1396 C C . GLU A 1 172 ? 21.526 13.944 0.336 1.00 91.06 172 GLU A C 1
ATOM 1398 O O . GLU A 1 172 ? 22.089 14.631 1.191 1.00 91.06 172 GLU A O 1
ATOM 1403 N N . LYS A 1 173 ? 20.449 14.393 -0.325 1.00 90.19 173 LYS A N 1
ATOM 1404 C CA . LYS A 1 173 ? 19.827 15.706 -0.066 1.00 90.19 173 LYS A CA 1
ATOM 1405 C C . LYS A 1 173 ? 19.253 15.811 1.346 1.00 90.19 173 LYS A C 1
ATOM 1407 O O . LYS A 1 173 ? 19.362 16.870 1.962 1.00 90.19 173 LYS A O 1
ATOM 1412 N N . ALA A 1 174 ? 18.684 14.723 1.862 1.00 87.31 174 ALA A N 1
ATOM 1413 C CA . ALA A 1 174 ? 18.208 14.622 3.239 1.00 87.31 174 ALA A CA 1
ATOM 1414 C C . ALA A 1 174 ? 19.352 14.549 4.270 1.00 87.31 174 ALA A C 1
ATOM 1416 O O . ALA A 1 174 ? 19.086 14.593 5.468 1.00 87.31 174 ALA A O 1
ATOM 1417 N N . LYS A 1 175 ? 20.618 14.484 3.822 1.00 89.19 175 LYS A N 1
ATOM 1418 C CA . LYS A 1 175 ? 21.822 14.337 4.658 1.00 89.19 175 LYS A CA 1
ATOM 1419 C C . LYS A 1 175 ? 21.792 13.094 5.551 1.00 89.19 175 LYS A C 1
ATOM 1421 O O . LYS A 1 175 ? 22.439 13.073 6.596 1.00 89.19 175 LYS A O 1
ATOM 1426 N N . GLU A 1 176 ? 21.075 12.060 5.124 1.00 88.88 176 GLU A N 1
ATOM 1427 C CA . GLU A 1 176 ? 21.060 10.773 5.804 1.00 88.88 176 GLU A CA 1
ATOM 1428 C C . GLU A 1 176 ? 22.135 9.868 5.191 1.00 88.88 176 GLU A C 1
ATOM 1430 O O . GLU A 1 176 ? 22.261 9.746 3.975 1.00 88.88 176 GLU A O 1
ATOM 1435 N N . THR A 1 177 ? 22.950 9.238 6.028 1.00 86.44 177 THR A N 1
ATOM 1436 C CA . THR A 1 177 ? 24.040 8.352 5.577 1.00 86.44 177 THR A CA 1
ATOM 1437 C C . THR A 1 177 ? 23.738 6.890 5.866 1.00 86.44 177 THR A C 1
ATOM 1439 O O . THR A 1 177 ? 24.270 6.000 5.200 1.00 86.44 177 THR A O 1
ATOM 1442 N N . ASN A 1 178 ? 22.839 6.634 6.814 1.00 90.00 178 ASN A N 1
ATOM 1443 C CA . ASN A 1 178 ? 22.422 5.311 7.213 1.00 90.00 178 ASN A CA 1
ATOM 1444 C C . ASN A 1 178 ? 21.194 4.873 6.400 1.00 90.00 178 ASN A C 1
ATOM 1446 O O . ASN A 1 178 ? 20.111 5.445 6.510 1.00 90.00 178 ASN A O 1
ATOM 1450 N N . ASN A 1 179 ? 21.353 3.815 5.599 1.00 87.12 179 ASN A N 1
ATOM 1451 C CA . ASN A 1 179 ? 20.256 3.249 4.807 1.00 87.12 179 ASN A CA 1
ATOM 1452 C C . ASN A 1 179 ? 19.077 2.801 5.675 1.00 87.12 179 ASN A C 1
ATOM 1454 O O . ASN A 1 179 ? 17.932 2.957 5.263 1.00 87.12 179 ASN A O 1
ATOM 1458 N N . TYR A 1 180 ? 19.350 2.243 6.853 1.00 87.94 180 TYR A N 1
ATOM 1459 C CA . TYR A 1 180 ? 18.309 1.772 7.754 1.00 87.94 180 TYR A CA 1
ATOM 1460 C C . TYR A 1 180 ? 17.454 2.935 8.264 1.00 87.94 180 TYR A C 1
ATOM 1462 O O . TYR A 1 180 ? 16.238 2.890 8.117 1.00 87.94 180 TYR A O 1
ATOM 1470 N N . GLU A 1 181 ? 18.075 4.001 8.778 1.00 88.56 181 GLU A N 1
ATOM 1471 C CA . GLU A 1 181 ? 17.334 5.176 9.262 1.00 88.56 181 GLU A CA 1
ATOM 1472 C C . GLU A 1 181 ? 16.570 5.866 8.129 1.00 88.56 181 GLU A C 1
ATOM 1474 O O . GLU A 1 181 ? 15.399 6.208 8.284 1.00 88.56 181 GLU A O 1
ATOM 1479 N N . PHE A 1 182 ? 17.183 5.980 6.946 1.00 90.06 182 PHE A N 1
ATOM 1480 C CA . PHE A 1 182 ? 16.501 6.508 5.771 1.00 90.06 182 PHE A CA 1
ATOM 1481 C C . PHE A 1 182 ? 15.242 5.694 5.436 1.00 90.06 182 PHE A C 1
ATOM 1483 O O . PHE A 1 182 ? 14.144 6.238 5.389 1.00 90.06 182 PHE A O 1
ATOM 1490 N N . PHE A 1 183 ? 15.357 4.381 5.241 1.00 88.56 183 PHE A N 1
ATOM 1491 C CA . PHE A 1 183 ? 14.213 3.566 4.827 1.00 88.56 183 PHE A CA 1
ATOM 1492 C C . PHE A 1 183 ? 13.164 3.374 5.922 1.00 88.56 183 PHE A C 1
ATOM 1494 O O . PHE A 1 183 ? 11.984 3.238 5.601 1.00 88.56 183 PHE A O 1
ATOM 1501 N N . LYS A 1 184 ? 13.561 3.439 7.195 1.00 87.44 184 LYS A N 1
ATOM 1502 C CA . LYS A 1 184 ? 12.636 3.506 8.328 1.00 87.44 184 LYS A CA 1
ATOM 1503 C C . LYS A 1 184 ? 11.775 4.772 8.274 1.00 87.44 184 LYS A C 1
ATOM 1505 O O . LYS A 1 184 ? 10.569 4.691 8.484 1.00 87.44 184 LYS A O 1
ATOM 1510 N N . ASN A 1 185 ? 12.374 5.913 7.932 1.00 89.12 185 ASN A N 1
ATOM 1511 C CA . ASN A 1 185 ? 11.666 7.192 7.838 1.00 89.12 185 ASN A CA 1
ATOM 1512 C C . ASN A 1 185 ? 10.900 7.362 6.511 1.00 89.12 185 ASN A C 1
ATOM 1514 O O . ASN A 1 185 ? 9.984 8.175 6.437 1.00 89.12 185 ASN A O 1
ATOM 1518 N N . TYR A 1 186 ? 11.225 6.587 5.469 1.00 91.25 186 TYR A N 1
ATOM 1519 C CA . TYR A 1 186 ? 10.551 6.605 4.162 1.00 91.25 186 TYR A CA 1
ATOM 1520 C C . TYR A 1 186 ? 10.008 5.214 3.772 1.00 91.25 186 TYR A C 1
ATOM 1522 O O . TYR A 1 186 ? 10.451 4.629 2.774 1.00 91.25 186 TYR A O 1
ATOM 1530 N N . PRO A 1 187 ? 9.018 4.670 4.507 1.00 91.31 187 PRO A N 1
ATOM 1531 C CA . PRO A 1 187 ? 8.530 3.304 4.300 1.00 91.31 187 PRO A CA 1
ATOM 1532 C C . PRO A 1 187 ? 7.921 3.080 2.909 1.00 91.31 187 PRO A C 1
ATOM 1534 O O . PRO A 1 187 ? 8.065 1.997 2.348 1.00 91.31 187 PRO A O 1
ATOM 1537 N N . GLN A 1 188 ? 7.312 4.105 2.295 1.00 92.75 188 GLN A N 1
ATOM 1538 C CA . GLN A 1 188 ? 6.820 4.020 0.913 1.00 92.75 188 GLN A CA 1
ATOM 1539 C C . GLN A 1 188 ? 7.955 3.740 -0.083 1.00 92.75 188 GLN A C 1
ATOM 1541 O O . GLN A 1 188 ? 7.780 2.939 -0.997 1.00 92.75 188 GLN A O 1
ATOM 1546 N N . LEU A 1 189 ? 9.132 4.351 0.101 1.00 93.81 189 LEU A N 1
ATOM 1547 C CA . LEU A 1 189 ? 10.297 4.085 -0.748 1.00 93.81 189 LEU A CA 1
ATOM 1548 C C . LEU A 1 189 ? 10.853 2.690 -0.490 1.00 93.81 189 LEU A C 1
ATOM 1550 O O . LEU A 1 189 ? 11.098 1.950 -1.439 1.00 93.81 189 LEU A O 1
ATOM 1554 N N . ALA A 1 190 ? 11.002 2.317 0.782 1.00 93.56 190 ALA A N 1
ATOM 1555 C CA . ALA A 1 190 ? 11.487 0.999 1.175 1.00 93.56 190 ALA A CA 1
ATOM 1556 C C . ALA A 1 190 ? 10.622 -0.122 0.575 1.00 93.56 190 ALA A C 1
ATOM 1558 O O . ALA A 1 190 ? 11.139 -1.05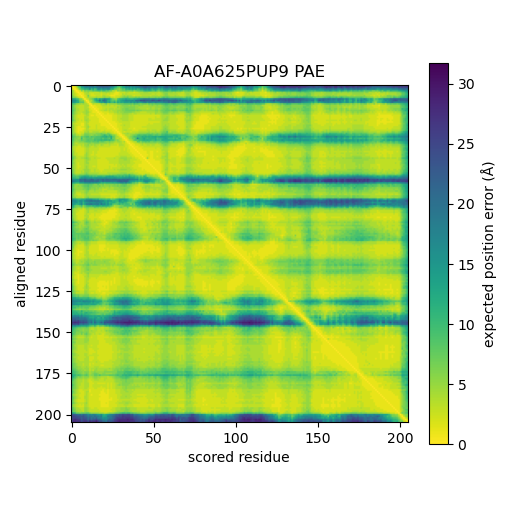3 -0.043 1.00 93.56 190 ALA A O 1
ATOM 1559 N N . GLY A 1 191 ? 9.297 0.019 0.683 1.00 94.75 191 GLY A N 1
ATOM 1560 C CA . GLY A 1 191 ? 8.330 -0.908 0.111 1.00 94.75 191 GLY A CA 1
ATOM 1561 C C . GLY A 1 191 ? 8.395 -0.972 -1.412 1.00 94.75 191 GLY A C 1
ATOM 1562 O O . GLY A 1 191 ? 8.422 -2.065 -1.974 1.00 94.75 191 GLY A O 1
ATOM 1563 N N . LYS A 1 192 ? 8.483 0.178 -2.099 1.00 95.31 192 LYS A N 1
ATOM 1564 C CA . LYS A 1 192 ? 8.640 0.221 -3.564 1.00 95.31 192 LYS A CA 1
ATOM 1565 C C . LYS A 1 192 ? 9.908 -0.500 -4.020 1.00 95.31 192 LYS A C 1
ATOM 1567 O O . LYS A 1 192 ? 9.828 -1.301 -4.944 1.00 95.31 192 LYS A O 1
ATOM 1572 N N . ILE A 1 193 ? 11.043 -0.279 -3.354 1.00 94.25 193 ILE A N 1
ATOM 1573 C CA . ILE A 1 193 ? 12.303 -0.974 -3.662 1.00 94.25 193 ILE A CA 1
ATOM 1574 C C . ILE A 1 193 ? 12.140 -2.482 -3.483 1.00 94.25 193 ILE A C 1
ATOM 1576 O O . ILE A 1 193 ? 12.408 -3.235 -4.415 1.00 94.25 193 ILE A O 1
ATOM 1580 N N . ALA A 1 194 ? 11.660 -2.926 -2.319 1.00 93.31 194 ALA A N 1
ATOM 1581 C CA . ALA A 1 194 ? 11.458 -4.348 -2.052 1.00 93.31 194 ALA A CA 1
ATOM 1582 C C . ALA A 1 194 ? 10.527 -4.995 -3.090 1.00 93.31 194 ALA A C 1
ATOM 1584 O O . ALA A 1 194 ? 10.803 -6.090 -3.577 1.00 93.31 194 ALA A O 1
ATOM 1585 N N . TYR A 1 195 ? 9.463 -4.295 -3.487 1.00 93.94 195 TYR A N 1
ATOM 1586 C CA . TYR A 1 195 ? 8.517 -4.791 -4.479 1.00 93.94 195 TYR A CA 1
ATOM 1587 C C . TYR A 1 195 ? 9.090 -4.829 -5.903 1.00 93.94 195 TYR A C 1
ATOM 1589 O O . TYR A 1 195 ? 8.766 -5.739 -6.661 1.00 93.94 195 TYR A O 1
ATOM 1597 N N . ILE A 1 196 ? 9.970 -3.890 -6.269 1.00 93.12 196 ILE A N 1
ATOM 1598 C CA . ILE A 1 196 ? 10.729 -3.941 -7.529 1.00 93.12 196 ILE A CA 1
ATOM 1599 C C . ILE A 1 196 ? 11.590 -5.204 -7.576 1.00 93.12 196 ILE A C 1
ATOM 1601 O O . ILE A 1 196 ? 11.504 -5.950 -8.548 1.00 93.12 196 ILE A O 1
ATOM 1605 N N . TYR A 1 197 ? 12.357 -5.479 -6.516 1.00 90.12 197 TYR A N 1
ATOM 1606 C CA . TYR A 1 197 ? 13.171 -6.696 -6.427 1.00 90.12 197 TYR A CA 1
ATOM 1607 C C . TYR A 1 197 ? 12.318 -7.965 -6.460 1.00 90.12 197 TYR A C 1
ATOM 1609 O O . TYR A 1 197 ? 12.673 -8.916 -7.146 1.00 90.12 197 TYR A O 1
ATOM 1617 N N . TYR A 1 198 ? 11.174 -7.961 -5.770 1.00 89.38 198 TYR A N 1
ATOM 1618 C CA . TYR A 1 198 ? 10.229 -9.076 -5.785 1.00 89.38 198 TYR A CA 1
ATOM 1619 C C . TYR A 1 198 ? 9.663 -9.358 -7.186 1.00 89.38 198 TYR A C 1
ATOM 1621 O O . TYR A 1 198 ? 9.416 -10.511 -7.520 1.00 89.38 198 TYR A O 1
ATOM 1629 N N . ARG A 1 199 ? 9.435 -8.320 -8.002 1.00 89.12 199 ARG A N 1
ATOM 1630 C CA . ARG A 1 199 ? 8.758 -8.450 -9.301 1.00 89.12 199 ARG A CA 1
ATOM 1631 C C . ARG A 1 199 ? 9.691 -8.665 -10.482 1.00 89.12 199 ARG A C 1
ATOM 1633 O O . ARG A 1 199 ? 9.314 -9.405 -11.378 1.00 89.12 199 ARG A O 1
ATOM 1640 N N . PHE A 1 200 ? 10.848 -8.011 -10.527 1.00 86.50 200 PHE A N 1
ATOM 1641 C CA . PHE A 1 200 ? 11.784 -8.154 -11.647 1.00 86.50 200 PHE A CA 1
ATOM 1642 C C . PHE A 1 200 ? 12.884 -9.191 -11.420 1.00 86.50 200 PHE A C 1
ATOM 1644 O O . PHE A 1 200 ? 13.744 -9.288 -12.282 1.00 86.50 200 PHE A O 1
ATOM 1651 N N . ASP A 1 201 ? 12.854 -9.943 -10.308 1.00 68.19 201 ASP A N 1
ATOM 1652 C CA . ASP A 1 201 ? 13.896 -10.902 -9.895 1.00 68.19 201 ASP A CA 1
ATOM 1653 C C . ASP A 1 201 ? 15.287 -10.530 -10.433 1.00 68.19 201 ASP A C 1
ATOM 1655 O O . ASP A 1 201 ? 15.890 -11.210 -11.263 1.00 68.19 201 ASP A O 1
ATOM 1659 N N . LEU A 1 202 ? 15.786 -9.383 -9.967 1.00 57.47 202 LEU A N 1
ATOM 1660 C CA . LEU A 1 202 ? 17.061 -8.817 -10.415 1.00 57.47 202 LEU A CA 1
ATOM 1661 C C . LEU A 1 202 ? 18.275 -9.666 -9.974 1.00 57.47 202 LEU A C 1
ATOM 1663 O O . LEU A 1 202 ? 19.410 -9.220 -10.109 1.00 57.47 202 LEU A O 1
ATOM 1667 N N . ALA A 1 203 ? 18.065 -10.852 -9.388 1.00 50.47 203 ALA A N 1
ATOM 1668 C CA . ALA A 1 203 ? 19.131 -11.757 -8.970 1.00 50.47 203 ALA A CA 1
ATOM 1669 C C . ALA A 1 203 ? 19.748 -12.552 -10.138 1.00 50.47 203 ALA A C 1
ATOM 1671 O O . ALA A 1 203 ? 20.807 -13.151 -9.952 1.00 50.47 203 ALA A O 1
ATOM 1672 N N . ASN A 1 204 ? 19.110 -12.554 -11.316 1.00 40.94 204 ASN A N 1
ATOM 1673 C CA . ASN A 1 204 ? 19.522 -13.338 -12.487 1.00 40.94 204 ASN A CA 1
ATOM 1674 C C . ASN A 1 204 ? 19.948 -12.502 -13.716 1.00 40.94 204 ASN A C 1
ATOM 1676 O O . ASN A 1 204 ? 20.062 -13.069 -14.805 1.00 40.94 204 ASN A O 1
ATOM 1680 N N . GLU A 1 205 ? 20.202 -11.196 -13.565 1.00 41.78 205 GLU A N 1
ATOM 1681 C CA . GLU A 1 205 ? 20.758 -10.338 -14.635 1.00 41.78 205 GLU A CA 1
ATOM 1682 C C . GLU A 1 205 ? 22.258 -10.051 -14.478 1.00 41.78 205 GLU A C 1
ATOM 1684 O O . GLU A 1 205 ? 22.705 -9.726 -13.352 1.00 41.78 205 GLU A O 1
#